Protein AF-A0A1H7MKC4-F1 (afdb_monomer_lite)

Secondary structure (DSSP, 8-state):
--------------------S-SPPPPPPEEEEEEEEEEEEETTEEEEEEEEES-TTS-GGG--S--B---TT----HHHHHHHHHH-SEEEEEEEEEEE--TT-TTSPPEEEEEEEEE-HHHHHH--TT-EEEEEE-SSSBEEEEEEEEEEEEEEEEEE----S-S----SSSEEEEEEEEETTEEEEEEEEE-HHHHHT--TT-EEEEEEEEEE-TTS-EEEEEE---GGG-----

pLDDT: mean 72.98, std 19.22, range [30.62, 94.25]

Sequence (238 aa):
MDRRSIIKTLPVSLILLLSGCSGHPLPPPKGTVIGRTIVAQREDSNVRIFSVNQDESGNPLLKSSEFTAADLGFVLDNSTYGALTEQYDEVTFYVTIRHEGYDGLRKSPAEGEIIHYSTEKVLFNSTQFGDFVIVRTGLSNSIRGFHRIVRSGEVVRKSEQVSDIDDSAVPEFPGYIVLQHEFETVSSRRRYPATQTAYSNVERDQRVVFGIERETTQSGTNYVYLDSVDPSRSWSFF

Organism: Haloferax larsenii (NCBI:txid302484)

Foldseek 3Di:
DDDDDDDDDDDPDDPDDDDDDDDDPDFFFKFFFQKKWKWFADDPAIETAEMDGPDPPDDPNHPHPNYDYDDFLDACDPVNVVVRVVVGVDMWIWTKGQTCADPPDPPHAHHRRIAIAIEDSLQSRLDTGGWIFRFDADPPRHGPDTPWTKDKFAFADWDADPCPDPDPDDPPARTWTWGWDDDPPDIDIDIFGEHPVRRVPDDHRDIDMFIWDWDQPPVRDIGIHTYHPPPVPDPDPD

Radius of gyration: 23.06 Å; chains: 1; bounding box: 47×42×95 Å

Structure (mmCIF, N/CA/C/O backbone):
data_AF-A0A1H7MKC4-F1
#
_entry.id   AF-A0A1H7MKC4-F1
#
loop_
_atom_site.group_PDB
_atom_site.id
_atom_site.type_symbol
_atom_site.label_atom_id
_atom_site.label_alt_id
_atom_site.label_comp_id
_atom_site.label_asym_id
_atom_site.label_entity_id
_atom_site.label_seq_id
_atom_site.pdbx_PDB_ins_code
_atom_site.Cartn_x
_atom_site.Cartn_y
_atom_site.Cartn_z
_atom_site.occupancy
_atom_site.B_iso_or_equiv
_atom_site.auth_seq_id
_atom_site.auth_comp_id
_atom_site.auth_asym_id
_atom_site.auth_atom_id
_atom_site.pdbx_PDB_model_num
ATOM 1 N N . MET A 1 1 ? -1.534 23.562 70.450 1.00 38.31 1 MET A N 1
ATOM 2 C CA . MET A 1 1 ? -0.492 24.528 70.035 1.00 38.31 1 MET A CA 1
ATOM 3 C C . MET A 1 1 ? 0.362 23.836 68.991 1.00 38.31 1 MET A C 1
ATOM 5 O O . MET A 1 1 ? 1.323 23.173 69.351 1.00 38.31 1 MET A O 1
ATOM 9 N N . ASP A 1 2 ? -0.026 23.944 67.722 1.00 39.00 2 ASP A N 1
ATOM 10 C CA . ASP A 1 2 ? 0.724 23.357 66.612 1.00 39.00 2 ASP A CA 1
ATOM 11 C C . ASP A 1 2 ? 1.768 24.338 66.087 1.00 39.00 2 ASP A C 1
ATOM 13 O O . ASP A 1 2 ? 1.479 25.499 65.784 1.00 39.00 2 ASP A O 1
ATOM 17 N N . ARG A 1 3 ? 3.007 23.859 65.976 1.00 38.53 3 ARG A N 1
ATOM 18 C CA . ARG A 1 3 ? 4.105 24.541 65.294 1.00 38.53 3 ARG A CA 1
ATOM 19 C C . ARG A 1 3 ? 4.695 23.596 64.243 1.00 38.53 3 ARG A C 1
ATOM 21 O O . ARG A 1 3 ? 5.286 22.600 64.622 1.00 38.53 3 ARG A O 1
ATOM 28 N N . ARG A 1 4 ? 4.533 24.003 62.969 1.00 41.97 4 ARG A N 1
ATOM 29 C CA . ARG A 1 4 ? 5.530 24.127 61.867 1.00 41.97 4 ARG A CA 1
ATOM 30 C C . ARG A 1 4 ? 6.464 22.923 61.597 1.00 41.97 4 ARG A C 1
ATOM 32 O O . ARG A 1 4 ? 7.059 22.411 62.522 1.00 41.97 4 ARG A O 1
ATOM 39 N N . SER A 1 5 ? 6.859 22.539 60.380 1.00 39.62 5 SER A N 1
ATOM 40 C CA . SER A 1 5 ? 6.576 22.871 58.973 1.00 39.62 5 SER A CA 1
ATOM 41 C C . SER A 1 5 ? 7.570 22.038 58.110 1.00 39.62 5 SER A C 1
ATOM 43 O O . SER A 1 5 ? 8.599 21.623 58.635 1.00 39.62 5 SER A O 1
ATOM 45 N N . ILE A 1 6 ? 7.320 21.941 56.791 1.00 46.19 6 ILE A N 1
ATOM 46 C CA . ILE A 1 6 ? 8.306 21.884 55.675 1.00 46.19 6 ILE A CA 1
ATOM 47 C C . ILE A 1 6 ? 8.871 20.525 55.156 1.00 46.19 6 ILE A C 1
ATOM 49 O O . ILE A 1 6 ? 9.746 19.903 55.744 1.00 46.19 6 ILE A O 1
ATOM 53 N N . ILE A 1 7 ? 8.408 20.218 53.925 1.00 44.91 7 ILE A N 1
ATOM 54 C CA . ILE A 1 7 ? 9.094 19.749 52.689 1.00 44.91 7 ILE A CA 1
ATOM 55 C C . ILE A 1 7 ? 9.709 18.331 52.655 1.00 44.91 7 ILE A C 1
ATOM 57 O O . ILE A 1 7 ? 10.694 18.060 53.330 1.00 44.91 7 ILE A O 1
ATOM 61 N N . LYS A 1 8 ? 9.243 17.492 51.706 1.00 34.03 8 LYS A N 1
ATOM 62 C CA . LYS A 1 8 ? 10.035 17.011 50.543 1.00 34.03 8 LYS A CA 1
ATOM 63 C C . LYS A 1 8 ? 9.210 16.159 49.565 1.00 34.03 8 LYS A C 1
ATOM 65 O O . LYS A 1 8 ? 8.573 15.179 49.926 1.00 34.03 8 LYS A O 1
ATOM 70 N N . THR A 1 9 ? 9.272 16.589 48.311 1.00 45.62 9 THR A N 1
ATOM 71 C CA . THR A 1 9 ? 8.981 15.884 47.062 1.00 45.62 9 THR A CA 1
ATOM 72 C C . THR A 1 9 ? 9.675 14.522 46.982 1.00 45.62 9 THR A C 1
ATOM 74 O O . THR A 1 9 ? 10.838 14.398 47.359 1.00 45.62 9 THR A O 1
ATOM 77 N N . LEU A 1 10 ? 9.002 13.529 46.393 1.00 35.91 10 LEU A N 1
ATOM 78 C CA . LEU A 1 10 ? 9.646 12.339 45.836 1.00 35.91 10 LEU A CA 1
ATOM 79 C C . LEU A 1 10 ? 9.171 12.136 44.387 1.00 35.91 10 LEU A C 1
ATOM 81 O O . LEU A 1 10 ? 7.963 12.070 44.155 1.00 35.91 10 LEU A O 1
ATOM 85 N N . PRO A 1 11 ? 10.093 12.063 43.411 1.00 42.34 11 PRO A N 1
ATOM 86 C CA . PRO A 1 11 ? 9.785 11.717 42.033 1.00 42.34 11 PRO A CA 1
ATOM 87 C C . PRO A 1 11 ? 9.642 10.196 41.905 1.00 42.34 11 PRO A C 1
ATOM 89 O O . PRO A 1 11 ? 10.516 9.442 42.332 1.00 42.34 11 PRO A O 1
ATOM 92 N N . VAL A 1 12 ? 8.559 9.735 41.283 1.00 40.28 12 VAL A N 1
ATOM 93 C CA . VAL A 1 12 ? 8.418 8.335 40.867 1.00 40.28 12 VAL A CA 1
ATOM 94 C C . VAL A 1 12 ? 9.109 8.181 39.512 1.00 40.28 12 VAL A C 1
ATOM 96 O O . VAL A 1 12 ? 8.482 8.273 38.464 1.00 40.28 12 VAL A O 1
ATOM 99 N N . SER A 1 13 ? 10.423 7.973 39.550 1.00 37.50 13 SER A N 1
ATOM 100 C CA . SER A 1 13 ? 11.209 7.479 38.417 1.00 37.50 13 SER A CA 1
ATOM 101 C C . SER A 1 13 ? 11.944 6.223 38.854 1.00 37.50 13 SER A C 1
ATOM 103 O O . SER A 1 13 ? 12.983 6.313 39.503 1.00 37.50 13 SER A O 1
ATOM 105 N N . LEU A 1 14 ? 11.416 5.053 38.489 1.00 35.31 14 LEU A N 1
ATOM 106 C CA . LEU A 1 14 ? 12.198 3.819 38.435 1.00 35.31 14 LEU A CA 1
ATOM 107 C C . LEU A 1 14 ? 11.516 2.795 37.509 1.00 35.31 14 LEU A C 1
ATOM 109 O O . LEU A 1 14 ? 10.826 1.890 37.966 1.00 35.31 14 LEU A O 1
ATOM 113 N N . ILE A 1 15 ? 11.709 2.927 36.193 1.00 45.59 15 ILE A N 1
ATOM 114 C CA . ILE A 1 15 ? 11.592 1.770 35.293 1.00 45.59 15 ILE A CA 1
ATOM 115 C C . ILE A 1 15 ? 13.010 1.247 35.092 1.00 45.59 15 ILE A C 1
ATOM 117 O O . ILE A 1 15 ? 13.824 1.841 34.387 1.00 45.59 15 ILE A O 1
ATOM 121 N N . LEU A 1 16 ? 13.303 0.158 35.802 1.00 37.12 16 LEU A N 1
ATOM 122 C CA . LEU A 1 16 ? 14.533 -0.612 35.698 1.00 37.12 16 LEU A CA 1
ATOM 123 C C . LEU A 1 16 ? 14.598 -1.321 34.341 1.00 37.12 16 LEU A C 1
ATOM 125 O O . LEU A 1 16 ? 13.730 -2.114 33.979 1.00 37.12 16 LEU A O 1
ATOM 129 N N . LEU A 1 17 ? 15.683 -1.030 33.629 1.00 40.84 17 LEU A N 1
ATOM 130 C CA . LEU A 1 17 ? 16.242 -1.812 32.536 1.00 40.84 17 LEU A CA 1
ATOM 131 C C . LEU A 1 17 ? 16.609 -3.219 33.034 1.00 40.84 17 LEU A C 1
ATOM 133 O O . LEU A 1 17 ? 17.392 -3.348 33.972 1.00 40.84 17 LEU A O 1
ATOM 137 N N . LEU A 1 18 ? 16.125 -4.261 32.356 1.00 40.47 18 LEU A N 1
ATOM 138 C CA . LEU A 1 18 ? 16.714 -5.602 32.413 1.00 40.47 18 LEU A CA 1
ATOM 139 C C . LEU A 1 18 ? 16.963 -6.123 30.990 1.00 40.47 18 LEU A C 1
ATOM 141 O O . LEU A 1 18 ? 16.096 -6.691 30.335 1.00 40.47 18 LEU A O 1
ATOM 145 N N . SER A 1 19 ? 18.173 -5.811 30.523 1.00 39.38 19 SER A N 1
ATOM 146 C CA . SER A 1 19 ? 19.184 -6.737 29.986 1.00 39.38 19 SER A CA 1
ATOM 147 C C . SER A 1 19 ? 18.730 -7.963 29.174 1.00 39.38 19 SER A C 1
ATOM 149 O O . SER A 1 19 ? 18.308 -8.974 29.734 1.00 39.38 19 SER A O 1
ATOM 151 N N . GLY A 1 20 ? 19.007 -7.905 27.866 1.00 31.38 20 GLY A N 1
ATOM 152 C CA . GLY A 1 20 ? 19.110 -9.047 26.952 1.00 31.38 20 GLY A CA 1
ATOM 153 C C . GLY A 1 20 ? 19.304 -8.592 25.500 1.00 31.38 20 GLY A C 1
ATOM 154 O O . GLY A 1 20 ? 18.318 -8.344 24.822 1.00 31.38 20 GLY A O 1
ATOM 155 N N . CYS A 1 21 ? 20.569 -8.497 25.065 1.00 47.16 21 CYS A N 1
ATOM 156 C CA . CYS A 1 21 ? 21.085 -8.144 23.725 1.00 47.16 21 CYS A CA 1
ATOM 157 C C . CYS A 1 21 ? 21.143 -6.641 23.356 1.00 47.16 21 CYS A C 1
ATOM 159 O O . CYS A 1 21 ? 20.237 -6.062 22.771 1.00 47.16 21 CYS A O 1
ATOM 161 N N . SER A 1 22 ? 22.281 -6.033 23.716 1.00 42.53 22 SER A N 1
ATOM 162 C CA . SER A 1 22 ? 23.045 -5.027 22.953 1.00 42.53 22 SER A CA 1
ATOM 163 C C . SER A 1 22 ? 22.296 -4.192 21.907 1.00 42.53 22 SER A C 1
ATOM 165 O O . SER A 1 22 ? 22.262 -4.572 20.744 1.00 42.53 22 SER A O 1
ATOM 167 N N . GLY A 1 23 ? 21.821 -3.010 22.319 1.00 43.12 23 GLY A N 1
ATOM 168 C CA . GLY A 1 23 ? 21.988 -1.717 21.623 1.00 43.12 23 GLY A CA 1
ATOM 169 C C . GLY A 1 23 ? 21.502 -1.535 20.179 1.00 43.12 23 GLY A C 1
ATOM 170 O O . GLY A 1 23 ? 21.571 -0.416 19.678 1.00 43.12 23 GLY A O 1
ATOM 171 N N . HIS A 1 24 ? 21.003 -2.570 19.514 1.00 46.06 24 HIS A N 1
ATOM 172 C CA . HIS A 1 24 ? 20.476 -2.504 18.164 1.00 46.06 24 HIS A CA 1
ATOM 173 C C . HIS A 1 24 ? 18.948 -2.509 18.226 1.00 46.06 24 HIS A C 1
ATOM 175 O O . HIS A 1 24 ? 18.367 -3.357 18.910 1.00 46.06 24 HIS A O 1
ATOM 181 N N . PRO A 1 25 ? 18.276 -1.558 17.554 1.00 58.88 25 PRO A N 1
ATOM 182 C CA . PRO A 1 25 ? 16.828 -1.596 17.440 1.00 58.88 25 PRO A CA 1
ATOM 183 C C . PRO A 1 25 ? 16.419 -2.927 16.804 1.00 58.88 25 PRO A C 1
ATOM 185 O O . PRO A 1 25 ? 17.063 -3.385 15.858 1.00 58.88 25 PRO A O 1
ATOM 188 N N . LEU A 1 26 ? 15.363 -3.546 17.339 1.00 61.88 26 LEU A N 1
ATOM 189 C CA . LEU A 1 26 ? 14.780 -4.737 16.727 1.00 61.88 26 LEU A CA 1
ATOM 190 C C . LEU A 1 26 ? 14.466 -4.431 15.257 1.00 61.88 26 LEU A C 1
ATOM 192 O O . LEU A 1 26 ? 13.987 -3.326 14.965 1.00 61.88 26 LEU A O 1
ATOM 196 N N . PRO A 1 27 ? 14.735 -5.370 14.338 1.00 66.38 27 PRO A N 1
ATOM 197 C CA . PRO A 1 27 ? 14.396 -5.170 12.946 1.00 66.38 27 PRO A CA 1
ATOM 198 C C . PRO A 1 27 ? 12.884 -4.900 12.827 1.00 66.38 27 PRO A C 1
ATOM 200 O O . PRO A 1 27 ? 12.079 -5.540 13.512 1.00 66.38 27 PRO A O 1
ATOM 203 N N . PRO A 1 28 ? 12.484 -3.908 12.017 1.00 76.38 28 PRO A N 1
ATOM 204 C CA . PRO A 1 28 ? 11.088 -3.499 11.894 1.00 76.38 28 PRO A CA 1
ATOM 205 C C . PRO A 1 28 ? 10.214 -4.652 11.381 1.00 76.38 28 PRO A C 1
ATOM 207 O O . PRO A 1 28 ? 10.658 -5.367 10.485 1.00 76.38 28 PRO A O 1
ATOM 210 N N . PRO A 1 29 ? 8.973 -4.847 11.869 1.00 84.38 29 PRO A N 1
ATOM 211 C CA . PRO A 1 29 ? 8.111 -5.924 11.389 1.00 84.38 29 PRO A CA 1
ATOM 212 C C . PRO A 1 29 ? 7.989 -5.919 9.858 1.00 84.38 29 PRO A C 1
ATOM 214 O O . PRO A 1 29 ? 7.829 -4.861 9.248 1.00 84.38 29 PRO A O 1
ATOM 217 N N . LYS A 1 30 ? 8.086 -7.096 9.235 1.00 88.81 30 LYS A N 1
ATOM 218 C CA . LYS A 1 30 ? 8.000 -7.258 7.779 1.00 88.81 30 LYS A CA 1
ATOM 219 C C . LYS A 1 30 ? 7.019 -8.357 7.403 1.00 88.81 30 LYS A C 1
ATOM 221 O O . LYS A 1 30 ? 6.762 -9.251 8.214 1.00 88.81 30 LY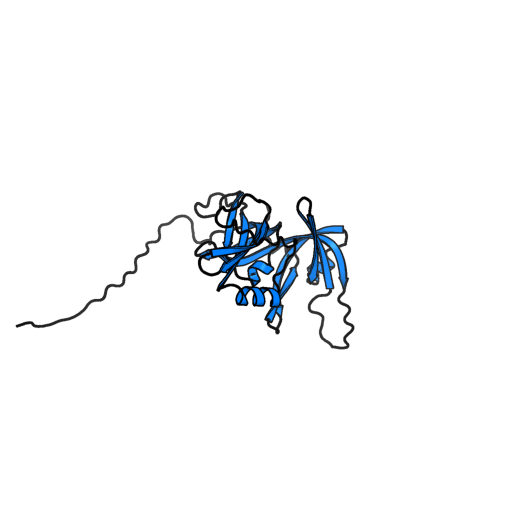S A O 1
ATOM 226 N N . GLY A 1 31 ? 6.444 -8.270 6.214 1.00 91.19 31 GLY A N 1
ATOM 227 C CA . GLY A 1 31 ? 5.477 -9.251 5.744 1.00 91.19 31 GLY A CA 1
ATOM 228 C C . GLY A 1 31 ? 4.769 -8.830 4.468 1.00 91.19 31 GLY A C 1
ATOM 229 O O . GLY A 1 31 ? 5.071 -7.792 3.883 1.00 91.19 31 GLY A O 1
ATOM 230 N N . THR A 1 32 ? 3.796 -9.636 4.064 1.00 91.88 32 THR A N 1
ATOM 231 C CA . THR A 1 32 ? 2.980 -9.388 2.872 1.00 91.88 32 THR A CA 1
ATOM 232 C C . THR A 1 32 ? 1.626 -8.823 3.272 1.00 91.88 32 THR A C 1
ATOM 234 O O . THR A 1 32 ? 0.970 -9.342 4.178 1.00 91.88 32 THR A O 1
ATOM 237 N N . VAL A 1 33 ? 1.183 -7.770 2.590 1.00 91.44 33 VAL A N 1
ATOM 238 C CA . VAL A 1 33 ? -0.169 -7.231 2.740 1.00 91.44 33 VAL A CA 1
ATOM 239 C C . VAL A 1 33 ? -1.160 -8.228 2.148 1.00 91.44 33 VAL A C 1
ATOM 241 O O . VAL A 1 33 ? -1.232 -8.406 0.937 1.00 91.44 33 VAL A O 1
ATOM 244 N N . ILE A 1 34 ? -1.950 -8.858 3.010 1.00 89.44 34 ILE A N 1
ATOM 245 C CA . ILE A 1 34 ? -2.994 -9.823 2.631 1.00 89.44 34 ILE A CA 1
ATOM 246 C C . ILE A 1 34 ? -4.401 -9.254 2.815 1.00 89.44 34 ILE A C 1
ATOM 248 O O . ILE A 1 34 ? -5.395 -9.966 2.667 1.00 89.44 34 ILE A O 1
ATOM 252 N N . GLY A 1 35 ? -4.503 -7.974 3.176 1.00 88.56 35 GLY A N 1
ATOM 253 C CA . GLY A 1 35 ? -5.787 -7.313 3.171 1.00 88.56 35 GLY A CA 1
ATOM 254 C C . GLY A 1 35 ? -5.788 -5.842 3.547 1.00 88.56 35 GLY A C 1
ATOM 255 O O . GLY A 1 35 ? -4.840 -5.317 4.128 1.00 88.56 35 GLY A O 1
ATOM 256 N N . ARG A 1 36 ? -6.874 -5.164 3.187 1.00 90.31 36 ARG A N 1
ATOM 257 C CA . ARG A 1 36 ? -7.126 -3.740 3.425 1.00 90.31 36 ARG A CA 1
ATOM 258 C C . ARG A 1 36 ? -8.601 -3.574 3.757 1.00 90.31 36 ARG A C 1
ATOM 260 O O . ARG A 1 36 ? -9.441 -4.065 3.016 1.00 90.31 36 ARG A O 1
ATOM 267 N N . THR A 1 37 ? -8.923 -2.913 4.863 1.00 88.94 37 THR A N 1
ATOM 268 C CA . THR A 1 37 ? -10.307 -2.761 5.343 1.00 88.94 37 THR A CA 1
ATOM 269 C C . THR A 1 37 ? -10.568 -1.328 5.797 1.00 88.94 37 THR A C 1
ATOM 271 O O . THR A 1 37 ? -9.696 -0.710 6.403 1.00 88.94 37 THR A O 1
ATOM 274 N N . ILE A 1 38 ? -11.764 -0.808 5.521 1.00 89.50 38 ILE A N 1
ATOM 275 C CA . ILE A 1 38 ? -12.289 0.421 6.126 1.00 89.50 38 ILE A CA 1
ATOM 276 C C . ILE A 1 38 ? -13.444 0.009 7.029 1.00 89.50 38 ILE A C 1
ATOM 278 O O . ILE A 1 38 ? -14.385 -0.654 6.584 1.00 89.50 38 ILE A O 1
ATOM 282 N N . VAL A 1 39 ? -13.353 0.393 8.293 1.00 88.88 39 VAL A N 1
ATOM 283 C CA . VAL A 1 39 ? -14.426 0.252 9.274 1.00 88.88 39 VAL A CA 1
ATOM 284 C C . VAL A 1 39 ? -14.891 1.653 9.619 1.00 88.88 39 VAL A C 1
ATOM 286 O O . VAL A 1 39 ? -14.067 2.550 9.760 1.00 88.88 39 VAL A O 1
ATOM 289 N N . ALA A 1 40 ? -16.193 1.843 9.728 1.00 87.25 40 ALA A N 1
ATOM 290 C CA . ALA A 1 40 ? -16.769 3.084 10.194 1.00 87.25 40 ALA A CA 1
ATOM 291 C C . ALA A 1 40 ? -17.690 2.818 11.380 1.00 87.25 40 ALA A C 1
ATOM 293 O O . ALA A 1 40 ? -18.289 1.748 11.478 1.00 87.25 40 ALA A O 1
ATOM 294 N N . GLN A 1 41 ? -17.794 3.784 12.279 1.00 86.38 41 GLN A N 1
ATOM 295 C CA . GLN A 1 41 ? -18.696 3.733 13.415 1.00 86.38 41 GLN A CA 1
ATOM 296 C C . GLN A 1 41 ? -19.954 4.545 13.108 1.00 86.38 41 GLN A C 1
ATOM 298 O O . GLN A 1 41 ? -19.875 5.670 12.614 1.00 86.38 41 GLN A O 1
ATOM 303 N N . ARG A 1 42 ? -21.119 3.964 13.398 1.00 82.31 42 ARG A N 1
ATOM 304 C CA . ARG A 1 42 ? -22.398 4.674 13.450 1.00 82.31 42 ARG A CA 1
ATOM 305 C C . ARG A 1 42 ? -23.029 4.376 14.798 1.00 82.31 42 ARG A C 1
ATOM 307 O O . ARG A 1 42 ? -23.355 3.213 15.063 1.00 82.31 42 ARG A O 1
ATOM 314 N N . GLU A 1 43 ? -23.196 5.411 15.616 1.00 82.06 43 GLU A N 1
ATOM 315 C CA . GLU A 1 43 ? -23.710 5.283 16.982 1.00 82.06 43 GLU A CA 1
ATOM 316 C C . GLU A 1 43 ? -22.841 4.289 17.788 1.00 82.06 43 GLU A C 1
ATOM 318 O O . GLU A 1 43 ? -21.626 4.461 17.898 1.00 82.06 43 GLU A O 1
ATOM 323 N N . ASP A 1 44 ? -23.429 3.200 18.290 1.00 77.81 44 ASP A N 1
ATOM 324 C CA . ASP A 1 44 ? -22.737 2.162 19.066 1.00 77.81 44 ASP A CA 1
ATOM 325 C C . ASP A 1 44 ? -22.318 0.941 18.220 1.00 77.81 44 ASP A C 1
ATOM 327 O O . ASP A 1 44 ? -21.941 -0.105 18.757 1.00 77.81 44 ASP A O 1
ATOM 331 N N . SER A 1 45 ? -22.400 1.035 16.887 1.00 76.62 45 SER A N 1
ATOM 332 C CA . SER A 1 45 ? -22.137 -0.087 15.980 1.00 76.62 45 SER A CA 1
ATOM 333 C C . SER A 1 45 ? -20.960 0.165 15.036 1.00 76.62 45 SER A C 1
ATOM 335 O O . SER A 1 45 ? -20.822 1.235 14.443 1.00 76.62 45 SER A O 1
ATOM 337 N N . ASN A 1 46 ? -20.121 -0.861 14.863 1.00 78.31 46 ASN A N 1
ATOM 338 C CA . ASN A 1 46 ? -19.057 -0.873 13.861 1.00 78.31 46 ASN A CA 1
ATOM 339 C C . ASN A 1 46 ? -19.571 -1.495 12.560 1.00 78.31 46 ASN A C 1
ATOM 341 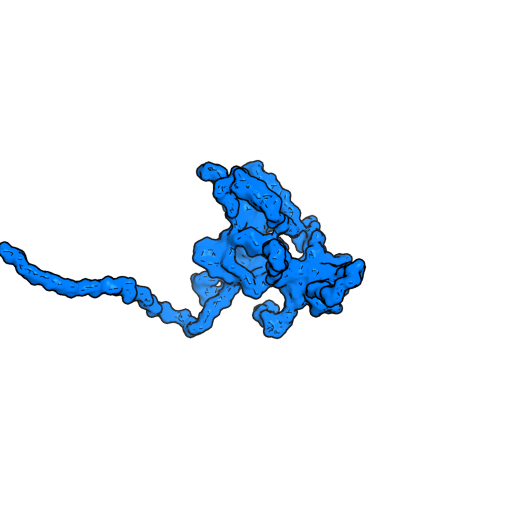O O . ASN A 1 46 ? -20.012 -2.646 12.526 1.00 78.31 46 ASN A O 1
ATOM 345 N N . VAL A 1 47 ? -19.459 -0.744 11.472 1.00 78.50 47 VAL A N 1
ATOM 346 C CA . VAL A 1 47 ? -19.864 -1.125 10.121 1.00 78.50 47 VAL A CA 1
ATOM 347 C C . VAL A 1 47 ? -18.612 -1.291 9.267 1.00 78.50 47 VAL A C 1
ATOM 349 O O . VAL A 1 47 ? -17.777 -0.397 9.158 1.00 78.50 47 VAL A O 1
ATOM 352 N N . ARG A 1 48 ? -18.454 -2.456 8.637 1.00 76.38 48 ARG A N 1
ATOM 353 C CA . ARG A 1 48 ? -17.383 -2.679 7.663 1.00 76.38 48 ARG A CA 1
ATOM 354 C C . ARG A 1 48 ? -17.830 -2.096 6.324 1.00 76.38 48 ARG A C 1
ATOM 356 O O . ARG A 1 48 ? -18.699 -2.663 5.678 1.00 76.38 48 ARG A O 1
ATOM 363 N N . ILE A 1 49 ? -17.206 -0.997 5.919 1.00 75.00 49 ILE A N 1
ATOM 364 C CA . ILE A 1 49 ? -17.541 -0.269 4.688 1.00 75.00 49 ILE A CA 1
ATOM 365 C C . ILE A 1 49 ? -16.860 -0.901 3.475 1.00 75.00 49 ILE A C 1
ATOM 367 O O . ILE A 1 49 ? -17.455 -1.057 2.413 1.00 75.00 49 ILE A O 1
ATOM 371 N N . PHE A 1 50 ? -15.594 -1.283 3.644 1.00 74.75 50 PHE A N 1
ATOM 372 C CA . PHE A 1 50 ? -14.758 -1.809 2.570 1.00 74.75 50 PHE A CA 1
ATOM 373 C C . PHE A 1 50 ? -13.870 -2.924 3.095 1.00 74.75 50 PHE A C 1
ATOM 375 O O . PHE A 1 50 ? -13.317 -2.809 4.190 1.00 74.75 50 PHE A O 1
ATOM 382 N N . SER A 1 51 ? -13.666 -3.970 2.298 1.00 71.12 51 SER A N 1
ATOM 383 C CA . SER A 1 51 ? -12.599 -4.929 2.555 1.00 71.12 51 SER A CA 1
ATOM 384 C C . SER A 1 51 ? -12.125 -5.611 1.278 1.00 71.12 51 SER A C 1
ATOM 386 O O . SER A 1 51 ? -12.930 -6.018 0.446 1.00 71.12 51 SER A O 1
ATOM 388 N N . VAL A 1 52 ? -10.811 -5.764 1.164 1.00 70.50 52 VAL A N 1
ATOM 389 C CA . VAL A 1 52 ? -10.126 -6.649 0.218 1.00 70.50 52 VAL A CA 1
ATOM 390 C C . VAL A 1 52 ? -9.262 -7.554 1.080 1.00 70.50 52 VAL A C 1
ATOM 392 O O . VAL A 1 52 ? -8.311 -7.047 1.661 1.00 70.50 52 VAL A O 1
ATOM 395 N N . ASN A 1 53 ? -9.586 -8.842 1.216 1.00 64.69 53 ASN A N 1
ATOM 396 C CA . ASN A 1 53 ? -8.814 -9.815 2.005 1.00 64.69 53 ASN A CA 1
ATOM 397 C C . ASN A 1 53 ? -8.666 -11.136 1.232 1.00 64.69 53 ASN A C 1
ATOM 399 O O . ASN A 1 53 ? -9.552 -11.486 0.460 1.00 64.69 53 ASN A O 1
ATOM 403 N N . GLN A 1 54 ? -7.587 -11.883 1.500 1.00 54.25 54 GLN A N 1
ATOM 404 C CA . GLN A 1 54 ? -7.384 -13.251 0.983 1.00 54.25 54 GLN A CA 1
ATOM 405 C C . GLN A 1 54 ? -8.241 -14.301 1.714 1.00 54.25 54 GLN A C 1
ATOM 407 O O . GLN A 1 54 ? -8.398 -15.417 1.238 1.00 54.25 54 GLN A O 1
ATOM 412 N N . ASP A 1 55 ? -8.761 -13.967 2.895 1.00 45.91 55 ASP A N 1
ATOM 413 C CA . ASP A 1 55 ? -9.405 -14.926 3.784 1.00 45.91 55 ASP A CA 1
ATOM 414 C C . ASP A 1 55 ? -10.758 -14.371 4.246 1.00 45.91 55 ASP A C 1
ATOM 416 O O . ASP A 1 55 ? -10.827 -13.373 4.973 1.00 45.91 55 ASP A O 1
ATOM 420 N N . GLU A 1 56 ? -11.852 -15.004 3.815 1.00 45.31 56 GLU A N 1
ATOM 421 C CA . GLU A 1 56 ? -13.200 -14.714 4.326 1.00 45.31 56 GLU A CA 1
ATOM 422 C C . GLU A 1 56 ? -13.337 -15.082 5.819 1.00 45.31 56 GLU A C 1
ATOM 424 O O . GLU A 1 56 ? -14.308 -14.688 6.468 1.00 45.31 56 GLU A O 1
ATOM 429 N N . SER A 1 57 ? -12.358 -15.787 6.405 1.00 41.91 57 SER A N 1
ATOM 430 C CA . SER A 1 57 ? -12.427 -16.293 7.781 1.00 41.91 57 SER A CA 1
ATOM 431 C C . SER A 1 57 ? -12.026 -15.298 8.896 1.00 41.91 57 SER A C 1
ATOM 433 O O . SER A 1 57 ? -12.043 -15.651 10.077 1.00 41.91 57 SER A O 1
ATOM 435 N N . GLY A 1 58 ? -11.727 -14.028 8.591 1.00 40.44 58 GLY A N 1
ATOM 436 C CA . GLY A 1 58 ? -11.128 -13.083 9.553 1.00 40.44 58 GLY A CA 1
ATOM 437 C C . GLY A 1 58 ? -12.068 -12.122 10.312 1.00 40.44 58 GLY A C 1
ATOM 438 O O . GLY A 1 58 ? -12.448 -11.070 9.788 1.00 40.44 58 GLY A O 1
ATOM 439 N N . ASN A 1 59 ? -12.279 -12.429 11.603 1.00 45.69 59 ASN A N 1
ATOM 440 C CA . ASN A 1 59 ? -12.871 -11.662 12.725 1.00 45.69 59 ASN A CA 1
ATOM 441 C C . ASN A 1 59 ? -14.426 -11.599 12.839 1.00 45.69 59 ASN A C 1
ATOM 443 O O . ASN A 1 59 ? -15.072 -10.827 12.125 1.00 45.69 59 ASN A O 1
ATOM 447 N N . PRO A 1 60 ? -15.050 -12.318 13.807 1.00 44.47 60 PRO A N 1
ATOM 448 C CA . PRO A 1 60 ? -16.501 -12.295 14.038 1.00 44.47 60 PRO A CA 1
ATOM 449 C C . PRO A 1 60 ? -17.053 -10.942 14.522 1.00 44.47 60 PRO A C 1
ATOM 451 O O . PRO A 1 60 ? -18.266 -10.752 14.473 1.00 44.47 60 PRO A O 1
ATOM 454 N N . LEU A 1 61 ? -16.198 -9.996 14.934 1.00 42.97 61 LEU A N 1
ATOM 455 C CA . LEU A 1 61 ? -16.603 -8.632 15.306 1.00 42.97 61 LEU A CA 1
ATOM 456 C C . LEU A 1 61 ? -16.966 -7.740 14.102 1.00 42.97 61 LEU A C 1
ATOM 458 O O . LEU A 1 61 ? -17.415 -6.618 14.300 1.00 42.97 61 LEU A O 1
ATOM 462 N N . LEU A 1 62 ? -16.765 -8.203 12.860 1.00 46.09 62 LEU A N 1
ATOM 463 C CA . LEU A 1 62 ? -16.892 -7.387 11.642 1.00 46.09 62 LEU A CA 1
ATOM 464 C C . LEU A 1 62 ? -17.951 -7.913 10.647 1.00 46.09 62 LEU A C 1
ATOM 466 O O . LEU A 1 62 ? -17.860 -7.657 9.447 1.00 46.09 62 LEU A O 1
ATOM 470 N N . LYS A 1 63 ? -18.965 -8.645 11.135 1.00 42.53 63 LYS A N 1
ATOM 471 C CA . LYS A 1 63 ? -20.073 -9.232 10.345 1.00 42.53 63 LYS A CA 1
ATOM 472 C C . LYS A 1 63 ? -21.199 -8.235 10.003 1.00 42.53 63 LYS A C 1
ATOM 474 O O . LYS A 1 63 ? -22.374 -8.550 10.174 1.00 42.53 63 LYS A O 1
ATOM 479 N N . SER A 1 64 ? -20.871 -7.029 9.547 1.00 41.50 64 SER A N 1
ATOM 480 C CA . SER A 1 64 ? -21.894 -6.073 9.093 1.00 41.50 64 SER A CA 1
ATOM 481 C C . SER A 1 64 ? -22.242 -6.280 7.610 1.00 41.50 64 SER A C 1
ATOM 483 O O . SER A 1 64 ? -21.361 -6.550 6.795 1.00 41.50 64 SER A O 1
ATOM 485 N N . SER A 1 65 ? -23.537 -6.187 7.284 1.00 42.91 65 SER A N 1
ATOM 486 C CA . SER A 1 65 ? -24.166 -6.544 6.002 1.00 42.91 65 SER A CA 1
ATOM 487 C C . SER A 1 65 ? -24.141 -5.448 4.925 1.00 42.91 65 SER A C 1
ATOM 489 O O . SER A 1 65 ? -24.766 -5.621 3.884 1.00 42.91 65 SER A O 1
ATOM 491 N N . GLU A 1 66 ? -23.442 -4.331 5.144 1.00 46.78 66 GLU A N 1
ATOM 492 C CA . GLU A 1 66 ? -23.310 -3.219 4.178 1.00 46.78 66 GLU A CA 1
ATOM 493 C C . GLU A 1 66 ? -21.990 -3.302 3.383 1.00 46.78 66 GLU A C 1
ATOM 495 O O . GLU A 1 66 ? -21.302 -2.312 3.146 1.00 46.78 66 GLU A O 1
ATOM 500 N N . PHE A 1 67 ? -21.595 -4.517 3.002 1.00 52.06 67 PHE A N 1
ATOM 501 C CA . PHE A 1 67 ? -20.326 -4.770 2.331 1.00 52.06 67 PHE A CA 1
ATOM 502 C C . PHE A 1 67 ? -20.358 -4.326 0.864 1.00 52.06 67 PHE A C 1
ATOM 504 O O . PHE A 1 67 ? -21.142 -4.847 0.071 1.00 52.06 67 PHE A O 1
ATOM 511 N N . THR A 1 68 ? -19.435 -3.441 0.480 1.00 56.00 68 THR A N 1
ATOM 512 C CA . THR A 1 68 ? -19.050 -3.265 -0.926 1.00 56.00 68 THR A CA 1
ATOM 513 C C . THR A 1 68 ? -17.634 -3.808 -1.108 1.00 56.00 68 THR A C 1
ATOM 515 O O . THR A 1 68 ? -16.671 -3.249 -0.572 1.00 56.00 68 THR A O 1
ATOM 518 N N . ALA A 1 69 ? -17.488 -4.913 -1.846 1.00 57.56 69 ALA A N 1
ATOM 519 C CA . ALA A 1 69 ? -16.179 -5.321 -2.352 1.00 57.56 69 ALA A CA 1
ATOM 520 C C . ALA A 1 69 ? -15.655 -4.197 -3.251 1.00 57.56 69 ALA A C 1
ATOM 522 O O . ALA A 1 69 ? -16.391 -3.749 -4.130 1.00 57.56 69 ALA A O 1
ATOM 523 N N . ALA A 1 70 ? -14.417 -3.740 -3.056 1.00 60.78 70 ALA A N 1
ATOM 524 C CA . ALA A 1 70 ? -13.778 -2.893 -4.063 1.00 60.78 70 ALA A CA 1
ATOM 525 C C . ALA A 1 70 ? -12.626 -3.621 -4.735 1.00 60.78 70 ALA A C 1
ATOM 527 O O . ALA A 1 70 ? -12.063 -4.579 -4.204 1.00 60.78 70 ALA A O 1
ATOM 528 N N . ASP A 1 71 ? -12.302 -3.139 -5.926 1.00 65.06 71 ASP A N 1
ATOM 529 C CA . ASP A 1 71 ? -11.328 -3.775 -6.788 1.00 65.06 71 ASP A CA 1
ATOM 530 C C . ASP A 1 71 ? -9.928 -3.775 -6.167 1.00 65.06 71 ASP A C 1
ATOM 532 O O . ASP A 1 71 ? -9.511 -2.867 -5.431 1.00 65.06 71 ASP A O 1
ATOM 536 N N . LEU A 1 72 ? -9.146 -4.787 -6.537 1.00 67.50 72 LEU A N 1
ATOM 537 C CA . LEU A 1 72 ? -7.700 -4.762 -6.358 1.00 67.50 72 LEU A CA 1
ATOM 538 C C . LEU A 1 72 ? -7.152 -3.471 -6.973 1.00 67.50 72 LEU A C 1
ATOM 540 O O . LEU A 1 72 ? -7.459 -3.138 -8.117 1.00 67.50 72 LEU A O 1
ATOM 544 N N . GLY A 1 73 ? -6.332 -2.728 -6.233 1.00 67.50 73 GLY A N 1
ATOM 545 C CA . GLY A 1 73 ? -5.867 -1.421 -6.692 1.00 67.50 73 GLY A CA 1
ATOM 546 C C . GLY A 1 73 ? -6.656 -0.235 -6.137 1.00 67.50 73 GLY A C 1
ATOM 547 O O . GLY A 1 73 ? -6.233 0.890 -6.404 1.00 67.50 73 GLY A O 1
ATOM 548 N N . PHE A 1 74 ? -7.732 -0.441 -5.363 1.00 78.56 74 PHE A N 1
ATOM 549 C CA . PHE A 1 74 ? -8.554 0.644 -4.815 1.00 78.56 74 PHE A CA 1
ATOM 550 C C . PHE A 1 74 ? -7.730 1.700 -4.059 1.00 78.56 74 PHE A C 1
ATOM 552 O O . PHE A 1 74 ? -6.863 1.389 -3.226 1.00 78.56 74 PHE A O 1
ATOM 559 N N . VAL A 1 75 ? -8.039 2.966 -4.331 1.00 82.31 75 VAL A N 1
ATOM 560 C CA . VAL A 1 75 ? -7.503 4.143 -3.645 1.00 82.31 75 VAL A CA 1
ATOM 561 C C . VAL A 1 75 ? -8.683 4.940 -3.131 1.00 82.31 75 VAL A C 1
ATOM 563 O O . VAL A 1 75 ? -9.549 5.324 -3.909 1.00 82.31 75 VAL A O 1
ATOM 566 N N . LEU A 1 76 ? -8.691 5.224 -1.832 1.00 85.12 76 LEU A N 1
ATOM 567 C CA . LEU A 1 76 ? -9.712 6.072 -1.246 1.00 85.12 76 LEU A CA 1
ATOM 568 C C . LEU A 1 76 ? -9.408 7.533 -1.586 1.00 85.12 76 LEU A C 1
ATOM 570 O O . LEU A 1 76 ? -8.513 8.136 -0.986 1.00 85.12 76 LEU A O 1
ATOM 574 N N . ASP A 1 77 ? -10.127 8.101 -2.548 1.00 82.94 77 ASP A N 1
ATOM 575 C CA . ASP A 1 77 ? -10.005 9.513 -2.911 1.00 82.94 77 ASP A CA 1
ATOM 576 C C . ASP A 1 77 ? -10.559 10.450 -1.810 1.00 82.94 77 ASP A C 1
ATOM 578 O O . ASP A 1 77 ? -11.048 10.017 -0.760 1.00 82.94 77 ASP A O 1
ATOM 582 N N . ASN A 1 78 ? -10.387 11.765 -1.972 1.00 83.06 78 ASN A N 1
ATOM 583 C CA . ASN A 1 78 ? -10.826 12.752 -0.977 1.00 83.06 78 ASN A CA 1
ATOM 584 C C . ASN A 1 78 ? -12.341 12.966 -0.953 1.00 83.06 78 ASN A C 1
ATOM 586 O O . ASN A 1 78 ? -12.869 13.174 0.133 1.00 83.06 78 ASN A O 1
ATOM 590 N N . SER A 1 79 ? -13.028 12.865 -2.090 1.00 79.12 79 SER A N 1
ATOM 591 C CA . SER A 1 79 ? -14.491 12.969 -2.153 1.00 79.12 79 SER A CA 1
ATOM 592 C C . SER A 1 79 ? -15.172 11.815 -1.422 1.00 79.12 79 SER A C 1
ATOM 594 O O . SER A 1 79 ? -15.992 12.050 -0.541 1.00 79.12 79 SER A O 1
ATOM 596 N N . THR A 1 80 ? -14.773 10.578 -1.717 1.00 84.75 80 THR A N 1
ATOM 597 C CA . THR A 1 80 ? -15.281 9.365 -1.076 1.00 84.75 80 THR A CA 1
ATOM 598 C C . THR A 1 80 ? -14.972 9.385 0.417 1.00 84.75 80 THR A C 1
ATOM 600 O O . THR A 1 80 ? -15.838 9.089 1.231 1.00 84.75 80 THR A O 1
ATOM 603 N N . TYR A 1 81 ? -13.760 9.792 0.808 1.00 86.69 81 TYR A N 1
ATOM 604 C CA . TYR A 1 81 ? -13.432 9.953 2.226 1.00 86.69 81 TYR A CA 1
ATOM 605 C C . TYR A 1 81 ? -14.286 11.024 2.915 1.00 86.69 81 TYR A C 1
ATOM 607 O O . TYR A 1 81 ? -14.774 10.764 4.008 1.00 86.69 81 TYR A O 1
ATOM 615 N N . GLY A 1 82 ? -14.490 12.181 2.276 1.00 85.25 82 GLY A N 1
ATOM 616 C CA . GLY A 1 82 ? -15.338 13.254 2.798 1.00 85.25 82 GLY A CA 1
ATOM 617 C C . GLY A 1 82 ? -16.766 12.776 3.049 1.00 85.25 82 GLY A C 1
ATOM 618 O O . GLY A 1 82 ? -17.268 12.922 4.159 1.00 85.25 82 GLY A O 1
ATOM 619 N N . ALA A 1 83 ? -17.359 12.089 2.070 1.00 86.44 83 ALA A N 1
ATOM 620 C CA . ALA A 1 83 ? -18.688 11.497 2.200 1.00 86.44 83 ALA A CA 1
ATOM 621 C C . ALA A 1 83 ? -18.771 10.479 3.354 1.00 86.44 83 ALA A C 1
ATOM 623 O O . ALA A 1 83 ? -19.739 10.485 4.111 1.00 86.44 83 ALA A O 1
ATOM 624 N N . LEU A 1 84 ? -17.744 9.638 3.540 1.00 86.88 84 LEU A N 1
ATOM 625 C CA . LEU A 1 84 ? -17.701 8.702 4.669 1.00 86.88 84 LEU A CA 1
ATOM 626 C C . LEU A 1 84 ? -17.641 9.431 6.015 1.00 86.88 84 LEU A C 1
ATOM 628 O O . LEU A 1 84 ? -18.359 9.059 6.934 1.00 86.88 84 LEU A O 1
ATOM 632 N N . THR A 1 85 ? -16.826 10.477 6.138 1.00 89.38 85 THR A N 1
ATOM 633 C CA . THR A 1 85 ? -16.725 11.250 7.387 1.00 89.38 85 THR A CA 1
ATOM 634 C C . THR A 1 85 ? -17.938 12.139 7.665 1.00 89.38 85 THR A C 1
ATOM 636 O O . THR A 1 85 ? -18.130 12.556 8.798 1.00 89.38 85 THR A O 1
ATOM 639 N N . GLU A 1 86 ? -18.755 12.445 6.654 1.00 88.94 86 GLU A N 1
ATOM 640 C CA . GLU A 1 86 ? -20.050 13.115 6.840 1.00 88.94 86 GLU A CA 1
ATOM 641 C C . GLU A 1 86 ? -21.140 12.138 7.308 1.00 88.94 86 GLU A C 1
ATOM 643 O O . GLU A 1 86 ? -22.060 12.529 8.022 1.00 88.94 86 GLU A O 1
ATOM 648 N N . GLN A 1 87 ? -21.048 10.870 6.898 1.00 87.62 87 GLN A N 1
ATOM 649 C CA . GLN A 1 87 ? -22.054 9.843 7.173 1.00 87.62 87 GLN A CA 1
ATOM 650 C C . GLN A 1 87 ? -21.807 9.057 8.474 1.00 87.62 87 GLN A C 1
ATOM 652 O O . GLN A 1 87 ? -22.750 8.473 9.019 1.00 87.62 87 GLN A O 1
ATOM 657 N N . TYR A 1 88 ? -20.559 8.985 8.937 1.00 87.75 88 TYR A N 1
ATOM 658 C CA . TYR A 1 88 ? -20.131 8.145 10.056 1.00 87.75 88 TYR A CA 1
ATOM 659 C C . TYR A 1 88 ? -19.334 8.947 11.089 1.00 87.75 88 TYR A C 1
ATOM 661 O O . TYR A 1 88 ? -18.575 9.844 10.728 1.00 87.75 88 TYR A O 1
ATOM 669 N N . ASP A 1 89 ? -19.475 8.579 12.365 1.00 88.12 89 ASP A N 1
ATOM 670 C CA . ASP A 1 89 ? -18.867 9.288 13.500 1.00 88.12 89 ASP A CA 1
ATOM 671 C C . ASP A 1 89 ? -17.338 9.126 13.523 1.00 88.12 89 ASP A C 1
ATOM 673 O O . ASP A 1 89 ? -16.592 10.065 13.800 1.00 88.12 89 ASP 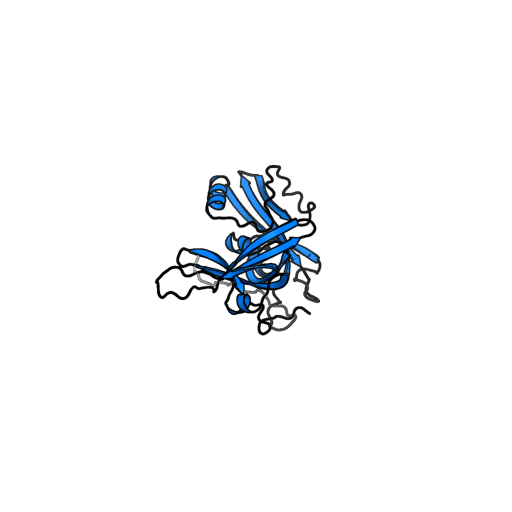A O 1
ATOM 677 N N . GLU A 1 90 ? -16.865 7.922 13.194 1.00 89.88 90 GLU A N 1
ATOM 678 C CA . GLU A 1 90 ? -15.446 7.597 13.075 1.00 89.88 90 GLU A CA 1
ATOM 679 C C . GLU A 1 90 ? -15.213 6.713 11.846 1.00 89.88 90 GLU A C 1
ATOM 681 O O . GLU A 1 90 ? -16.013 5.829 11.544 1.00 89.88 90 GLU A O 1
ATOM 686 N N . VAL A 1 91 ? -14.100 6.929 11.139 1.00 90.56 91 VAL A N 1
ATOM 687 C CA . VAL A 1 91 ? -13.657 6.085 10.022 1.00 90.56 91 VAL A CA 1
ATOM 688 C C . VAL A 1 91 ? -12.229 5.618 10.290 1.00 90.56 91 VAL A C 1
ATOM 690 O O . VAL A 1 91 ? -11.293 6.418 10.318 1.00 90.56 91 VAL A O 1
ATOM 693 N N . THR A 1 92 ? -12.048 4.310 10.445 1.00 91.50 92 THR A N 1
ATOM 694 C CA . THR A 1 92 ? -10.767 3.671 10.752 1.00 91.50 92 THR A CA 1
ATOM 695 C C . THR A 1 92 ? -10.281 2.811 9.585 1.00 91.50 92 THR A C 1
ATOM 697 O O . THR A 1 92 ? -11.022 2.014 9.002 1.00 91.50 92 THR A O 1
ATOM 700 N N . PHE A 1 93 ? -8.992 2.928 9.267 1.00 92.94 93 PHE A N 1
ATOM 701 C CA . PHE A 1 93 ? -8.339 2.170 8.199 1.00 92.94 93 PHE A CA 1
ATOM 702 C C . PHE A 1 93 ? -7.502 1.044 8.775 1.00 92.94 93 PHE A C 1
ATOM 704 O O . PHE A 1 93 ? -6.720 1.267 9.698 1.00 92.94 93 PHE A O 1
ATOM 711 N N . TYR A 1 94 ? -7.597 -0.134 8.170 1.00 92.69 94 TYR A N 1
ATOM 712 C CA . TYR A 1 94 ? -6.805 -1.292 8.547 1.00 92.69 94 TYR A CA 1
ATOM 713 C C . TYR A 1 94 ? -6.035 -1.865 7.362 1.00 92.69 94 TYR A C 1
ATOM 715 O O . TYR A 1 94 ? -6.567 -1.990 6.256 1.00 92.69 94 TYR A O 1
ATOM 723 N N . VAL A 1 95 ? -4.789 -2.261 7.619 1.00 92.69 95 VAL A N 1
ATOM 724 C CA . VAL A 1 95 ? -3.953 -3.058 6.714 1.00 92.69 95 VAL A CA 1
ATOM 725 C C . VAL A 1 95 ? -3.627 -4.372 7.417 1.00 92.69 95 VAL A C 1
ATOM 727 O O . VAL A 1 95 ? -3.079 -4.379 8.518 1.00 92.69 95 VAL A O 1
ATOM 730 N N . THR A 1 96 ? -3.985 -5.483 6.785 1.00 92.75 96 THR A N 1
ATOM 731 C CA . THR A 1 96 ? -3.750 -6.837 7.286 1.00 92.75 96 THR A CA 1
ATOM 732 C C . THR A 1 96 ? -2.451 -7.366 6.694 1.00 92.75 96 THR A C 1
ATOM 734 O O . THR A 1 96 ? -2.313 -7.430 5.470 1.00 92.75 96 THR A O 1
ATOM 737 N N . ILE A 1 97 ? -1.507 -7.756 7.548 1.00 91.94 97 ILE A N 1
ATOM 738 C CA . ILE A 1 97 ? -0.185 -8.241 7.140 1.00 91.94 97 ILE A CA 1
ATOM 739 C C . ILE A 1 97 ? 0.000 -9.667 7.647 1.00 91.94 97 ILE A C 1
ATOM 741 O O . ILE A 1 97 ? -0.208 -9.928 8.830 1.00 91.94 97 ILE A O 1
ATOM 745 N N . ARG A 1 98 ? 0.415 -10.568 6.752 1.00 91.69 98 ARG A N 1
ATOM 746 C CA . ARG A 1 98 ? 0.959 -11.883 7.106 1.00 91.69 98 ARG A CA 1
ATOM 747 C C . ARG A 1 98 ? 2.469 -11.739 7.248 1.00 91.69 98 ARG A C 1
ATOM 749 O O . ARG A 1 98 ? 3.146 -11.393 6.278 1.00 91.69 98 ARG A O 1
ATOM 756 N N . HIS A 1 99 ? 2.978 -11.948 8.452 1.00 90.69 99 HIS A N 1
ATOM 757 C CA . HIS A 1 99 ? 4.382 -11.744 8.778 1.00 90.69 99 HIS A CA 1
ATOM 758 C C . HIS A 1 99 ? 5.257 -12.917 8.338 1.00 90.69 99 HIS A C 1
ATOM 760 O O . HIS A 1 99 ? 4.849 -14.069 8.415 1.00 90.69 99 HIS A O 1
ATOM 766 N N . GLU A 1 100 ? 6.486 -12.618 7.919 1.00 86.06 100 GLU A N 1
ATOM 767 C CA . GLU A 1 100 ? 7.519 -13.636 7.647 1.00 86.06 100 GLU A CA 1
ATOM 768 C C . GLU A 1 100 ? 8.232 -14.108 8.919 1.00 86.06 100 GLU A C 1
ATOM 770 O O . GLU A 1 100 ? 9.116 -14.951 8.866 1.00 86.06 100 GLU A O 1
ATOM 775 N N . GLY A 1 101 ? 7.857 -13.561 10.074 1.00 71.12 101 GLY A N 1
ATOM 776 C CA . GLY A 1 101 ? 8.509 -13.874 11.331 1.00 71.12 101 GLY A CA 1
ATOM 777 C C . GLY A 1 101 ? 9.855 -13.185 11.510 1.00 71.12 101 GLY A C 1
ATOM 778 O O . GLY A 1 101 ? 10.389 -12.515 10.622 1.00 71.12 101 GLY A O 1
ATOM 779 N N . TYR A 1 102 ? 10.387 -13.342 12.716 1.00 69.44 102 TYR A N 1
ATOM 780 C CA . TYR A 1 102 ? 11.774 -13.050 13.041 1.00 69.44 102 TYR A CA 1
ATOM 781 C C . TYR A 1 102 ? 12.311 -14.154 13.935 1.00 69.44 102 TYR A C 1
ATOM 783 O O . TYR A 1 102 ? 11.875 -14.291 15.083 1.00 69.44 102 TYR A O 1
ATOM 791 N N . ASP A 1 103 ? 13.291 -14.896 13.432 1.00 55.25 103 ASP A N 1
ATOM 792 C CA . ASP A 1 103 ? 13.952 -15.927 14.217 1.00 55.25 103 ASP A CA 1
ATOM 793 C C . ASP A 1 103 ? 14.553 -15.332 15.499 1.00 55.25 103 ASP A C 1
ATOM 795 O O . ASP A 1 103 ? 15.336 -14.380 15.482 1.00 55.25 103 ASP A O 1
ATOM 799 N N . GLY A 1 104 ? 14.161 -15.897 16.644 1.00 51.22 104 GLY A N 1
ATOM 800 C CA . GLY A 1 104 ? 14.793 -15.632 17.939 1.00 51.22 104 GLY A CA 1
ATOM 801 C C . GLY A 1 104 ? 14.344 -14.375 18.697 1.00 51.22 104 GLY A C 1
ATOM 802 O O . GLY A 1 104 ? 14.882 -14.112 19.774 1.00 51.22 104 GLY A O 1
ATOM 803 N N . LEU A 1 105 ? 13.350 -13.612 18.223 1.00 61.38 105 LEU A N 1
ATOM 804 C CA . LEU A 1 105 ? 12.872 -12.399 18.907 1.00 61.38 105 LEU A CA 1
ATOM 805 C C . LEU A 1 105 ? 11.500 -12.597 19.568 1.00 61.38 105 LEU A C 1
ATOM 807 O O . LEU A 1 105 ? 10.458 -12.502 18.934 1.00 61.38 105 LEU A O 1
ATOM 811 N N . ARG A 1 106 ? 11.493 -12.773 20.897 1.00 53.72 106 ARG A N 1
ATOM 812 C CA . ARG A 1 106 ? 10.309 -13.101 21.730 1.00 53.72 106 ARG A CA 1
ATOM 813 C C . ARG A 1 106 ? 9.135 -12.096 21.675 1.00 53.72 106 ARG A C 1
ATOM 815 O O . ARG A 1 106 ? 8.087 -12.364 22.252 1.00 53.72 106 ARG A O 1
ATOM 822 N N . LYS A 1 107 ? 9.310 -10.926 21.057 1.00 66.06 107 LYS A N 1
ATOM 823 C CA . LYS A 1 107 ? 8.277 -9.878 20.919 1.00 66.06 107 LYS A CA 1
ATOM 824 C C . LYS A 1 107 ? 8.011 -9.467 19.468 1.00 66.06 107 LYS A C 1
ATOM 826 O O . LYS A 1 107 ? 7.263 -8.520 19.245 1.00 66.06 107 LYS A O 1
ATOM 831 N N . SER A 1 108 ? 8.646 -10.131 18.510 1.00 73.19 108 SER A N 1
ATOM 832 C CA . SER A 1 108 ? 8.355 -9.926 17.097 1.00 73.19 108 SER A CA 1
ATOM 833 C C . SER A 1 108 ? 7.188 -10.818 16.680 1.00 73.19 108 SER A C 1
ATOM 835 O O . SER A 1 108 ? 7.018 -11.880 17.284 1.00 73.19 108 SER A O 1
ATOM 837 N N . PRO A 1 109 ? 6.409 -10.418 15.660 1.00 80.88 109 PRO A N 1
ATOM 838 C CA . PRO A 1 109 ? 5.421 -11.309 15.075 1.00 80.88 109 PRO A CA 1
ATOM 839 C C . PRO A 1 109 ? 6.071 -12.623 14.641 1.00 80.88 109 PRO A C 1
ATOM 841 O O . PRO A 1 109 ? 7.191 -12.606 14.120 1.00 80.88 109 PRO A O 1
ATOM 844 N N . ALA A 1 110 ? 5.393 -13.742 14.873 1.00 83.69 110 ALA A N 1
ATOM 845 C CA . ALA A 1 110 ? 5.833 -15.052 14.419 1.00 83.69 110 ALA A CA 1
ATOM 846 C C . ALA A 1 110 ? 5.689 -15.187 12.894 1.00 83.69 110 ALA A C 1
ATOM 848 O O . ALA A 1 110 ? 4.948 -14.443 12.245 1.00 83.69 110 ALA A O 1
ATOM 849 N N . GLU A 1 111 ? 6.402 -16.149 12.308 1.00 86.81 111 GLU A N 1
ATOM 850 C CA . GLU A 1 111 ? 6.203 -16.495 10.902 1.00 86.81 111 GLU A CA 1
ATOM 851 C C . GLU A 1 111 ? 4.766 -16.980 10.681 1.00 86.81 111 GLU A C 1
ATOM 853 O O . GLU A 1 111 ? 4.223 -17.762 11.462 1.00 86.81 111 GLU A O 1
ATOM 858 N N . GLY A 1 112 ? 4.124 -16.458 9.638 1.00 85.94 112 GLY A N 1
ATOM 859 C CA . GLY A 1 112 ? 2.725 -16.711 9.323 1.00 85.94 112 GLY A CA 1
ATOM 860 C C . GLY A 1 112 ? 1.726 -15.954 10.201 1.00 85.94 112 GLY A C 1
ATOM 861 O O . GLY A 1 112 ? 0.531 -16.011 9.908 1.00 85.94 112 GLY A O 1
ATOM 862 N N . GLU A 1 113 ? 2.167 -15.221 11.232 1.00 88.00 113 GLU A N 1
ATOM 863 C CA . GLU A 1 113 ? 1.260 -14.453 12.087 1.00 88.00 113 GLU A CA 1
ATOM 864 C C . GLU A 1 113 ? 0.545 -13.369 11.274 1.00 88.00 113 GLU A C 1
ATOM 866 O O . GLU A 1 113 ? 1.167 -12.607 10.529 1.00 88.00 113 GLU A O 1
ATOM 871 N N . ILE A 1 114 ? -0.779 -13.304 11.415 1.00 90.56 114 ILE A N 1
ATOM 872 C CA . ILE A 1 114 ? -1.624 -12.328 10.731 1.00 90.56 114 ILE A CA 1
ATOM 873 C C . ILE A 1 114 ? -2.015 -11.240 11.724 1.00 90.56 114 ILE A C 1
ATOM 875 O O . ILE A 1 114 ? -2.700 -11.508 12.709 1.00 90.56 114 ILE A O 1
ATOM 879 N N . ILE A 1 115 ? -1.618 -10.001 11.437 1.00 88.69 115 ILE A N 1
ATOM 880 C CA . ILE A 1 115 ? -1.938 -8.842 12.273 1.00 88.69 115 ILE A CA 1
ATOM 881 C C . ILE A 1 115 ? -2.725 -7.814 11.459 1.00 88.69 115 ILE A C 1
ATOM 883 O O . ILE A 1 115 ? -2.349 -7.446 10.344 1.00 88.69 115 ILE A O 1
ATOM 887 N N . HIS A 1 116 ? -3.819 -7.326 12.046 1.00 90.75 116 HIS A N 1
ATOM 888 C CA . HIS A 1 116 ? -4.614 -6.218 11.521 1.00 90.75 116 HIS A CA 1
ATOM 889 C C . HIS A 1 116 ? -4.128 -4.908 12.137 1.00 90.75 116 HIS A C 1
ATOM 891 O O . HIS A 1 116 ? -4.400 -4.627 13.305 1.00 90.75 116 HIS A O 1
ATOM 897 N N . TYR A 1 117 ? -3.408 -4.107 11.358 1.00 91.94 117 TYR A N 1
ATOM 898 C CA . TYR A 1 117 ? -2.876 -2.838 11.830 1.00 91.94 117 TYR A CA 1
ATOM 899 C C . TYR A 1 117 ? -3.809 -1.681 11.517 1.00 91.94 117 TYR A C 1
ATOM 901 O O . TYR A 1 117 ? -4.164 -1.497 10.353 1.00 91.94 117 TYR A O 1
ATOM 909 N N . SER A 1 118 ? -4.137 -0.855 12.512 1.00 93.69 118 SER A N 1
ATOM 910 C CA . SER A 1 118 ? -4.797 0.428 12.253 1.00 93.69 118 SER A CA 1
ATOM 911 C C . SER A 1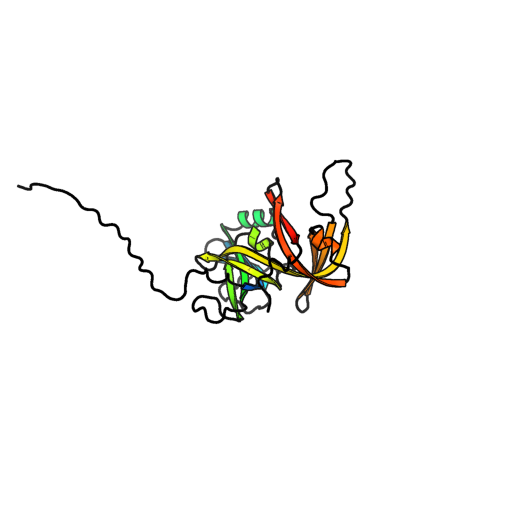 118 ? -3.820 1.413 11.614 1.00 93.69 118 SER A C 1
ATOM 913 O O . SER A 1 118 ? -2.613 1.378 11.867 1.00 93.69 118 SER A O 1
ATOM 915 N N . THR A 1 119 ? -4.300 2.295 10.745 1.00 94.00 119 THR A N 1
ATOM 916 C CA . THR A 1 119 ? -3.428 3.253 10.068 1.00 94.00 119 THR A CA 1
ATOM 917 C C . THR A 1 119 ? -4.179 4.493 9.593 1.00 94.00 119 THR A C 1
ATOM 919 O O . THR A 1 119 ? -5.396 4.594 9.714 1.00 94.00 119 THR A O 1
ATOM 922 N N . GLU A 1 120 ? -3.439 5.456 9.058 1.00 92.12 120 GLU A N 1
ATOM 923 C CA . GLU A 1 120 ? -3.988 6.672 8.464 1.00 92.12 120 GLU A CA 1
ATOM 924 C C . GLU A 1 120 ? -4.303 6.450 6.981 1.00 92.12 120 GLU A C 1
ATOM 926 O O . GLU A 1 120 ? -3.621 5.680 6.300 1.00 92.12 120 GLU A O 1
ATOM 931 N N . LYS A 1 121 ? -5.282 7.186 6.439 1.00 90.12 121 LYS A N 1
ATOM 932 C CA . LYS A 1 121 ? -5.701 7.108 5.027 1.00 90.12 121 LYS A CA 1
ATOM 933 C C . LYS A 1 121 ? -4.524 7.124 4.042 1.00 90.12 121 LYS A C 1
ATOM 935 O O . LYS A 1 121 ? -4.506 6.373 3.068 1.00 90.12 121 LYS A O 1
ATOM 940 N N . VAL A 1 122 ? -3.530 7.977 4.288 1.00 88.00 122 VAL A N 1
ATOM 941 C CA . VAL A 1 122 ? -2.355 8.128 3.414 1.00 88.00 122 VAL A CA 1
ATOM 942 C C . VAL A 1 122 ? -1.519 6.846 3.380 1.00 88.00 122 VAL A C 1
ATOM 944 O O . VAL A 1 122 ? -1.109 6.385 2.315 1.00 88.00 122 VAL A O 1
ATOM 947 N N . LEU A 1 123 ? -1.295 6.235 4.543 1.00 91.19 123 LEU A N 1
ATOM 948 C CA . LEU A 1 123 ? -0.576 4.971 4.685 1.00 91.19 123 LEU A CA 1
ATOM 949 C C . LEU A 1 123 ? -1.396 3.812 4.092 1.00 91.19 123 LEU A C 1
ATOM 951 O O . LEU A 1 123 ? -0.861 2.992 3.343 1.00 91.19 123 LEU A O 1
ATOM 955 N N . PHE A 1 124 ? -2.707 3.809 4.320 1.00 91.44 124 PHE A N 1
ATOM 956 C CA . PHE A 1 124 ? -3.642 2.861 3.722 1.00 91.44 124 PHE A CA 1
ATOM 957 C C . PHE A 1 124 ? -3.627 2.898 2.187 1.00 91.44 124 PHE A C 1
ATOM 959 O O . PHE A 1 124 ? -3.594 1.845 1.559 1.00 91.44 124 PHE A O 1
ATOM 966 N N . ASN A 1 125 ? -3.626 4.080 1.566 1.00 89.31 125 ASN A N 1
ATOM 967 C CA . ASN A 1 125 ? -3.615 4.238 0.104 1.00 89.31 125 ASN A CA 1
ATOM 968 C C . ASN A 1 125 ? -2.268 3.894 -0.547 1.00 89.31 125 ASN A C 1
ATOM 970 O O . ASN A 1 125 ? -2.222 3.591 -1.741 1.00 89.31 125 ASN A O 1
ATOM 974 N N . SER A 1 126 ? -1.179 3.945 0.224 1.00 87.50 126 SER A N 1
ATOM 975 C CA . SER A 1 126 ? 0.164 3.633 -0.273 1.00 87.50 126 SER A CA 1
ATOM 976 C C . SER A 1 126 ? 0.396 2.145 -0.525 1.00 87.50 126 SER A C 1
ATOM 978 O O . SER A 1 126 ? 1.193 1.782 -1.392 1.00 87.50 126 SER A O 1
ATOM 980 N N . THR A 1 127 ? -0.334 1.299 0.201 1.00 89.88 127 THR A N 1
ATOM 981 C CA . THR A 1 127 ? -0.244 -0.155 0.093 1.00 89.88 127 THR A CA 1
ATOM 982 C C . THR A 1 127 ? -1.322 -0.705 -0.822 1.00 89.88 127 THR A C 1
ATOM 984 O O . THR A 1 127 ? -2.387 -0.113 -1.009 1.00 89.88 127 THR A O 1
ATOM 987 N N . GLN A 1 128 ? -1.032 -1.855 -1.401 1.00 87.75 128 GLN A N 1
ATOM 988 C CA . GLN A 1 128 ? -1.940 -2.696 -2.152 1.00 87.75 128 GLN A CA 1
ATOM 989 C C . GLN A 1 128 ? -1.822 -4.124 -1.639 1.00 87.75 128 GLN A C 1
ATOM 991 O O . GLN A 1 128 ? -0.855 -4.489 -0.972 1.00 87.75 128 GLN A O 1
ATOM 996 N N . PHE A 1 129 ? -2.846 -4.917 -1.928 1.00 85.75 129 PHE A N 1
ATOM 997 C CA . PHE A 1 129 ? -2.784 -6.351 -1.699 1.00 85.75 129 PHE A CA 1
ATOM 998 C C . PHE A 1 129 ? -1.561 -6.936 -2.425 1.00 85.75 129 PHE A C 1
ATOM 1000 O O . PHE A 1 129 ? -1.247 -6.502 -3.531 1.00 85.75 129 PHE A O 1
ATOM 1007 N N . GLY A 1 130 ? -0.853 -7.863 -1.780 1.00 85.25 130 GLY A N 1
ATOM 1008 C CA . GLY A 1 130 ? 0.365 -8.493 -2.290 1.00 85.25 130 GLY A CA 1
ATOM 1009 C C . GLY A 1 130 ? 1.647 -7.669 -2.174 1.00 85.25 130 GLY A C 1
ATOM 1010 O O . GLY A 1 130 ? 2.717 -8.196 -2.468 1.00 85.25 130 GLY A O 1
ATOM 1011 N N . ASP A 1 131 ? 1.580 -6.411 -1.727 1.00 90.56 131 ASP A N 1
ATOM 1012 C CA . ASP A 1 131 ? 2.795 -5.651 -1.440 1.00 90.56 131 ASP A CA 1
ATOM 1013 C C . ASP A 1 131 ? 3.576 -6.318 -0.305 1.00 90.56 131 ASP A C 1
ATOM 1015 O O . ASP A 1 131 ? 3.017 -6.646 0.747 1.00 90.56 131 ASP A O 1
ATOM 1019 N N . PHE A 1 132 ? 4.888 -6.432 -0.479 1.00 91.38 132 PHE A N 1
ATOM 1020 C CA . PHE A 1 132 ? 5.785 -6.723 0.625 1.00 91.38 132 PHE A CA 1
ATOM 1021 C C . PHE A 1 132 ? 6.134 -5.422 1.346 1.00 91.38 132 PHE A C 1
ATOM 1023 O O . PHE A 1 132 ? 6.499 -4.420 0.727 1.00 91.38 132 PHE A O 1
ATOM 1030 N N . VAL A 1 133 ? 6.021 -5.415 2.669 1.00 91.06 133 VAL A N 1
ATOM 1031 C CA . VAL A 1 133 ? 6.156 -4.203 3.472 1.00 91.06 133 VAL A CA 1
ATOM 1032 C C . VAL A 1 133 ? 7.092 -4.409 4.644 1.00 91.06 133 VAL A C 1
ATOM 1034 O O . VAL A 1 133 ? 7.096 -5.451 5.293 1.00 91.06 133 VAL A O 1
ATOM 1037 N N . ILE A 1 134 ? 7.843 -3.356 4.948 1.00 89.00 134 ILE A N 1
ATOM 1038 C CA . ILE A 1 134 ? 8.611 -3.219 6.181 1.00 89.00 134 ILE A CA 1
ATOM 1039 C C . ILE A 1 134 ? 7.993 -2.054 6.946 1.00 89.00 134 ILE A C 1
ATOM 1041 O O . ILE A 1 134 ? 8.090 -0.897 6.521 1.00 89.00 134 ILE A O 1
ATOM 1045 N N . VAL A 1 135 ? 7.310 -2.349 8.047 1.00 88.12 135 VAL A N 1
ATOM 1046 C CA . VAL A 1 135 ? 6.457 -1.384 8.745 1.00 88.12 135 VAL A CA 1
ATOM 1047 C C . VAL A 1 135 ? 7.159 -0.736 9.928 1.00 88.12 135 VAL A C 1
ATOM 1049 O O . VAL A 1 135 ? 7.911 -1.360 10.670 1.00 88.12 135 VAL A O 1
ATOM 1052 N N . ARG A 1 136 ? 6.853 0.542 10.146 1.00 86.88 136 ARG A N 1
ATOM 1053 C CA . ARG A 1 136 ? 7.106 1.229 11.409 1.00 86.88 136 ARG A CA 1
ATOM 1054 C C . ARG A 1 136 ? 5.821 1.198 12.225 1.00 86.88 136 ARG A C 1
ATOM 1056 O O . ARG A 1 136 ? 4.849 1.877 11.886 1.00 86.88 136 ARG A O 1
ATOM 1063 N N . THR A 1 137 ? 5.821 0.421 13.299 1.00 83.81 137 THR A N 1
ATOM 1064 C CA . THR A 1 137 ? 4.655 0.263 14.172 1.00 83.81 137 THR A CA 1
ATOM 1065 C C . THR A 1 137 ? 4.668 1.277 15.314 1.00 83.81 137 THR A C 1
ATOM 1067 O O . THR A 1 137 ? 5.712 1.558 15.898 1.00 83.81 137 THR A O 1
ATOM 1070 N N . GLY A 1 138 ? 3.503 1.827 15.643 1.00 79.50 138 GLY A N 1
ATOM 1071 C CA . GLY A 1 138 ? 3.256 2.557 16.881 1.00 79.50 138 GLY A CA 1
ATOM 1072 C C . GLY A 1 138 ? 2.744 1.633 17.984 1.00 79.50 138 GLY A C 1
ATOM 1073 O O . GLY A 1 138 ? 2.729 0.409 17.848 1.00 79.50 138 GLY A O 1
ATOM 1074 N N . LEU A 1 139 ? 2.277 2.235 19.077 1.00 73.50 139 LEU A N 1
ATOM 1075 C CA . LEU A 1 139 ? 1.570 1.508 20.131 1.00 73.50 139 LEU A CA 1
ATOM 1076 C C . LEU A 1 139 ? 0.254 0.914 19.585 1.00 73.50 139 LEU A C 1
ATOM 1078 O O . LEU A 1 139 ? -0.329 1.451 18.636 1.00 73.50 139 LEU A O 1
ATOM 1082 N N . SER A 1 140 ? -0.195 -0.188 20.190 1.00 80.12 140 SER A N 1
ATOM 1083 C CA . SER A 1 140 ? -1.495 -0.831 19.925 1.00 80.12 140 SER A CA 1
ATOM 1084 C C . SER A 1 140 ? -1.722 -1.288 18.477 1.00 80.12 140 SER A C 1
ATOM 1086 O O . SER A 1 140 ? -2.795 -1.060 17.928 1.00 80.12 140 SER A O 1
ATOM 1088 N N . ASN A 1 141 ? -0.724 -1.920 17.848 1.00 83.88 141 ASN A N 1
ATOM 1089 C CA . ASN A 1 141 ? -0.819 -2.422 16.469 1.00 83.88 141 ASN A CA 1
ATOM 1090 C C . ASN A 1 141 ? -1.295 -1.345 15.479 1.00 83.88 141 ASN A C 1
ATOM 1092 O O . ASN A 1 141 ? -2.198 -1.566 14.679 1.00 83.88 141 ASN A O 1
ATOM 1096 N N . SER A 1 142 ? -0.657 -0.173 15.511 1.00 89.56 142 SER A N 1
ATOM 1097 C CA . SER A 1 142 ? -0.853 0.870 14.497 1.00 89.56 142 SER A CA 1
ATOM 1098 C C . SER A 1 142 ? 0.351 0.955 13.560 1.00 89.56 142 SER A C 1
ATOM 1100 O O . SER A 1 142 ? 1.488 0.882 14.019 1.00 89.56 142 SER A O 1
ATOM 1102 N N . ILE A 1 143 ? 0.145 1.140 12.256 1.00 91.19 143 ILE A N 1
ATOM 1103 C CA . ILE A 1 143 ? 1.217 1.510 11.321 1.00 91.19 143 ILE A CA 1
ATOM 1104 C C . ILE A 1 143 ? 1.342 3.032 11.326 1.00 91.19 143 ILE A C 1
ATOM 1106 O O . ILE A 1 143 ? 0.382 3.739 11.021 1.00 91.19 143 ILE A O 1
ATOM 1110 N N . ARG A 1 144 ? 2.544 3.520 11.642 1.00 90.19 144 ARG A N 1
ATOM 1111 C CA . ARG A 1 144 ? 2.917 4.948 11.651 1.00 90.19 144 ARG A CA 1
ATOM 1112 C C . ARG A 1 144 ? 3.763 5.351 10.450 1.00 90.19 144 ARG A C 1
ATOM 1114 O O . ARG A 1 144 ? 4.043 6.525 10.251 1.00 90.19 144 ARG A O 1
ATOM 1121 N N . GLY A 1 145 ? 4.193 4.378 9.660 1.00 88.56 145 GLY A N 1
ATOM 1122 C CA . GLY A 1 145 ? 4.954 4.600 8.445 1.00 88.56 145 GLY A CA 1
ATOM 1123 C C . GLY A 1 145 ? 5.474 3.289 7.882 1.00 88.56 145 GLY A C 1
ATOM 1124 O O . GLY A 1 145 ? 5.326 2.230 8.490 1.00 88.56 145 GLY A O 1
ATOM 1125 N N . PHE A 1 146 ? 6.114 3.376 6.727 1.00 87.56 146 PHE A N 1
ATOM 1126 C CA . PHE A 1 146 ? 6.788 2.250 6.103 1.00 87.56 146 PHE A CA 1
ATOM 1127 C C . PHE A 1 146 ? 8.251 2.616 5.919 1.00 87.56 146 PHE A C 1
ATOM 1129 O O . PHE A 1 146 ? 8.560 3.713 5.465 1.00 87.56 146 PHE A O 1
ATOM 1136 N N . HIS A 1 147 ? 9.139 1.700 6.285 1.00 85.50 147 HIS A N 1
ATOM 1137 C CA . HIS A 1 147 ? 10.538 1.782 5.884 1.00 85.50 147 HIS A CA 1
ATOM 1138 C C . HIS A 1 147 ? 10.678 1.487 4.394 1.00 85.50 147 HIS A C 1
ATOM 1140 O O . HIS A 1 147 ? 11.485 2.110 3.714 1.00 85.50 147 HIS A O 1
ATOM 1146 N N . ARG A 1 148 ? 9.875 0.541 3.896 1.00 87.19 148 ARG A N 1
ATOM 1147 C CA . ARG A 1 148 ? 9.789 0.210 2.480 1.00 87.19 148 ARG A CA 1
ATOM 1148 C C . ARG A 1 148 ? 8.437 -0.414 2.174 1.00 87.19 148 ARG A C 1
ATOM 1150 O O . ARG A 1 148 ? 7.900 -1.176 2.980 1.00 87.19 148 ARG A O 1
ATOM 1157 N N . ILE A 1 149 ? 7.926 -0.101 0.995 1.00 91.19 149 ILE A N 1
ATOM 1158 C CA . ILE A 1 149 ? 6.876 -0.864 0.331 1.00 91.19 149 ILE A CA 1
ATOM 1159 C C . ILE A 1 149 ? 7.491 -1.363 -0.975 1.00 91.19 149 ILE A C 1
ATOM 1161 O O . ILE A 1 149 ? 8.139 -0.604 -1.697 1.00 91.19 149 ILE A O 1
ATOM 1165 N N . VAL A 1 150 ? 7.329 -2.650 -1.234 1.00 91.19 150 VAL A N 1
ATOM 1166 C CA . VAL A 1 150 ? 7.858 -3.347 -2.396 1.00 91.19 150 VAL A CA 1
ATOM 1167 C C . VAL A 1 150 ? 6.680 -3.949 -3.145 1.00 91.19 150 VAL A C 1
ATOM 1169 O O . VAL A 1 150 ? 5.917 -4.733 -2.583 1.00 91.19 150 VAL A O 1
ATOM 1172 N N . ARG A 1 151 ? 6.523 -3.561 -4.410 1.00 90.94 151 ARG A N 1
ATOM 1173 C CA . ARG A 1 151 ? 5.393 -3.963 -5.247 1.00 90.94 151 ARG A CA 1
ATOM 1174 C C . ARG A 1 151 ? 5.873 -4.747 -6.448 1.00 90.94 151 ARG A C 1
ATOM 1176 O O . ARG A 1 151 ? 6.742 -4.283 -7.180 1.00 90.94 151 ARG A O 1
ATOM 1183 N N . SER A 1 152 ? 5.267 -5.904 -6.673 1.00 88.69 152 SER A N 1
ATOM 1184 C CA . SER A 1 152 ? 5.491 -6.711 -7.866 1.00 88.69 152 SER A CA 1
ATOM 1185 C C . SER A 1 152 ? 4.357 -6.529 -8.874 1.00 88.69 152 SER A C 1
ATOM 1187 O O . SER A 1 152 ? 3.208 -6.235 -8.527 1.00 88.69 152 SER A O 1
ATOM 1189 N N . GLY A 1 153 ? 4.686 -6.688 -10.150 1.00 89.56 153 GLY A N 1
ATOM 1190 C CA . GLY A 1 153 ? 3.709 -6.682 -11.228 1.00 89.56 153 GLY A CA 1
ATOM 1191 C C . GLY A 1 153 ? 4.354 -6.982 -12.571 1.00 89.56 153 GLY A C 1
ATOM 1192 O O . GLY A 1 153 ? 5.573 -6.908 -12.724 1.00 89.56 153 GLY A O 1
ATOM 1193 N N . GLU A 1 154 ? 3.527 -7.332 -13.545 1.00 92.56 154 GLU A N 1
ATOM 1194 C CA . GLU A 1 154 ? 3.936 -7.445 -14.941 1.00 92.56 154 GLU A CA 1
ATOM 1195 C C . GLU A 1 154 ? 3.785 -6.095 -15.643 1.00 92.56 154 GLU A C 1
ATOM 1197 O O . GLU A 1 154 ? 2.738 -5.453 -15.564 1.00 92.56 154 GLU A O 1
ATOM 1202 N N . VAL A 1 155 ? 4.826 -5.644 -16.336 1.00 92.56 155 VAL A N 1
ATOM 1203 C CA . VAL A 1 155 ? 4.803 -4.393 -17.096 1.00 92.56 155 VAL A CA 1
ATOM 1204 C C . VAL A 1 155 ? 3.998 -4.592 -18.376 1.00 92.56 155 VAL A C 1
ATOM 1206 O O . VAL A 1 155 ? 4.501 -5.113 -19.362 1.00 92.56 155 VAL A O 1
ATOM 1209 N N . VAL A 1 156 ? 2.753 -4.125 -18.412 1.00 94.25 156 VAL A N 1
ATOM 1210 C CA . VAL A 1 156 ? 1.900 -4.279 -19.608 1.00 94.25 156 VAL A CA 1
ATOM 1211 C C . VAL A 1 156 ? 1.997 -3.098 -20.568 1.00 94.25 156 VAL A C 1
ATOM 1213 O O . VAL A 1 156 ? 1.674 -3.222 -21.750 1.00 94.25 156 VAL A O 1
ATOM 1216 N N . ARG A 1 157 ? 2.419 -1.927 -20.077 1.00 92.12 157 ARG A N 1
ATOM 1217 C CA . ARG A 1 157 ? 2.588 -0.725 -20.901 1.00 92.12 157 ARG A CA 1
ATOM 1218 C C . ARG A 1 157 ? 3.567 0.262 -20.274 1.00 92.12 157 ARG A C 1
ATOM 1220 O O . ARG A 1 157 ? 3.541 0.480 -19.066 1.00 92.12 157 ARG A O 1
ATOM 1227 N N . LYS A 1 158 ? 4.337 0.929 -21.134 1.00 91.44 158 LYS A N 1
ATOM 1228 C CA . LYS A 1 158 ? 5.075 2.162 -20.838 1.00 91.44 158 LYS A CA 1
ATOM 1229 C C . LYS A 1 158 ? 4.472 3.302 -21.658 1.00 91.44 158 LYS A C 1
ATOM 1231 O O . LYS A 1 158 ? 4.025 3.085 -22.787 1.00 91.44 158 LYS A O 1
ATOM 1236 N N . SER A 1 159 ? 4.402 4.493 -21.086 1.00 85.62 159 SER A N 1
ATOM 1237 C CA . SER A 1 159 ? 4.020 5.704 -21.813 1.00 85.62 159 SER A CA 1
ATOM 1238 C C . SER A 1 159 ? 4.884 6.861 -21.354 1.00 85.62 159 SER A C 1
ATOM 1240 O O . SER A 1 159 ? 4.903 7.147 -20.157 1.00 85.62 159 SER A O 1
ATOM 1242 N N . GLU A 1 160 ? 5.542 7.529 -22.291 1.00 80.81 160 GLU A N 1
ATOM 1243 C CA . GLU A 1 160 ? 6.278 8.761 -22.021 1.00 80.81 160 GLU A CA 1
ATOM 1244 C C . GLU A 1 160 ? 5.306 9.892 -21.682 1.00 80.81 160 GLU A C 1
ATOM 1246 O O . GLU A 1 160 ? 4.169 9.931 -22.169 1.00 80.81 160 GLU A O 1
ATOM 1251 N N . GLN A 1 161 ? 5.739 10.801 -20.814 1.00 69.94 161 GLN A N 1
ATOM 1252 C CA . GLN A 1 161 ? 5.012 12.033 -20.567 1.00 69.94 161 GLN A CA 1
ATOM 1253 C C . GLN A 1 161 ? 5.317 12.989 -21.723 1.00 69.94 161 GLN A C 1
ATOM 1255 O O . GLN A 1 161 ? 6.403 13.553 -21.801 1.00 69.94 161 GLN A O 1
ATOM 1260 N N . VAL A 1 162 ? 4.366 13.144 -22.647 1.00 56.06 162 VAL A N 1
ATOM 1261 C CA . VAL A 1 162 ? 4.482 14.126 -23.730 1.00 56.06 162 VAL A CA 1
ATOM 1262 C C . VAL A 1 162 ? 4.332 15.515 -23.110 1.00 56.06 162 VAL A C 1
ATOM 1264 O O . VAL A 1 162 ? 3.252 15.885 -22.648 1.00 56.06 162 VAL A O 1
ATOM 1267 N N . SER A 1 163 ? 5.430 16.264 -23.034 1.00 54.12 163 SER A N 1
ATOM 1268 C CA . SER A 1 163 ? 5.418 17.666 -22.627 1.00 54.12 163 SER A CA 1
ATOM 1269 C C . SER A 1 163 ? 4.943 18.520 -23.804 1.00 54.12 163 SER A C 1
ATOM 1271 O O . SER A 1 163 ? 5.751 19.095 -24.523 1.00 54.12 163 SER A O 1
ATOM 1273 N N . ASP A 1 164 ? 3.629 18.611 -24.006 1.00 47.44 164 ASP A N 1
ATOM 1274 C CA . ASP A 1 164 ? 3.024 19.535 -24.985 1.00 47.44 164 ASP A CA 1
ATOM 1275 C C . ASP A 1 164 ? 2.994 20.995 -24.483 1.00 47.44 164 ASP A C 1
ATOM 1277 O O . ASP A 1 164 ? 2.239 21.826 -24.986 1.00 47.44 164 ASP A O 1
ATOM 1281 N N . ILE A 1 165 ? 3.789 21.328 -23.463 1.00 48.62 165 ILE A N 1
ATOM 1282 C CA . ILE A 1 165 ? 3.786 22.647 -22.835 1.00 48.62 165 ILE A CA 1
ATOM 1283 C C . ILE A 1 165 ? 5.163 23.275 -23.033 1.00 48.62 165 ILE A C 1
ATOM 1285 O O . ILE A 1 165 ? 6.172 22.723 -22.602 1.00 48.62 165 ILE A O 1
ATOM 1289 N N . ASP A 1 166 ? 5.163 24.438 -23.685 1.00 49.53 166 ASP A N 1
ATOM 1290 C CA . ASP A 1 166 ? 6.281 25.363 -23.913 1.00 49.53 166 ASP A CA 1
ATOM 1291 C C . ASP A 1 166 ? 6.737 26.030 -22.595 1.00 49.53 166 ASP A C 1
ATOM 1293 O O . ASP A 1 166 ? 6.885 27.245 -22.496 1.00 49.53 166 ASP A O 1
ATOM 1297 N N . ASP A 1 167 ? 6.879 25.229 -21.536 1.00 50.28 167 ASP A N 1
ATOM 1298 C CA . ASP A 1 167 ? 7.305 25.658 -20.211 1.00 50.28 167 ASP A CA 1
ATOM 1299 C C . ASP A 1 167 ? 8.562 24.877 -19.841 1.00 50.28 167 ASP A C 1
ATOM 1301 O O . ASP A 1 167 ? 8.623 23.653 -19.940 1.00 50.28 167 ASP A O 1
ATOM 1305 N N . SER A 1 168 ? 9.594 25.592 -19.405 1.00 48.09 168 SER A N 1
ATOM 1306 C CA . SER A 1 168 ? 10.943 25.062 -19.145 1.00 48.09 168 SER A CA 1
ATOM 1307 C C . SER A 1 168 ? 11.026 24.133 -17.918 1.00 48.09 168 SER A C 1
ATOM 1309 O O . SER A 1 168 ? 12.107 23.915 -17.367 1.00 48.09 168 SER A O 1
ATOM 1311 N N . ALA A 1 169 ? 9.893 23.608 -17.453 1.00 53.84 169 ALA A N 1
ATOM 1312 C CA . ALA A 1 169 ? 9.806 22.675 -16.348 1.00 53.84 169 ALA A CA 1
ATOM 1313 C C . ALA A 1 169 ? 10.095 21.259 -16.857 1.00 53.84 169 ALA A C 1
ATOM 1315 O O . ALA A 1 169 ? 9.294 20.653 -17.567 1.00 53.84 169 ALA A O 1
ATOM 1316 N N . VAL A 1 170 ? 11.254 20.720 -16.475 1.00 53.88 170 VAL A N 1
ATOM 1317 C CA . VAL A 1 170 ? 11.561 19.300 -16.669 1.00 53.88 170 VAL A CA 1
ATOM 1318 C C . VAL A 1 170 ? 10.471 18.489 -15.956 1.00 53.88 170 VAL A C 1
ATOM 1320 O O . VAL A 1 170 ? 10.269 18.710 -14.757 1.00 53.88 170 VAL A O 1
ATOM 1323 N N . PRO A 1 171 ? 9.745 17.593 -16.651 1.00 59.09 171 PRO A N 1
ATOM 1324 C CA . PRO A 1 171 ? 8.721 16.786 -16.008 1.00 59.09 171 PRO A CA 1
ATOM 1325 C C . PRO A 1 171 ? 9.353 15.962 -14.883 1.00 59.09 171 PRO A C 1
ATOM 1327 O O . PRO A 1 171 ? 10.416 15.367 -15.052 1.00 59.09 171 PRO A O 1
ATOM 1330 N N . GLU A 1 172 ? 8.689 15.948 -13.725 1.00 69.56 172 GLU A N 1
ATOM 1331 C CA . GLU A 1 172 ? 9.146 15.269 -12.501 1.00 69.56 172 GLU A CA 1
ATOM 1332 C C . GLU A 1 172 ? 9.429 13.773 -12.741 1.00 69.56 172 GLU A C 1
ATOM 1334 O O . GLU A 1 172 ? 10.318 13.188 -12.123 1.00 69.56 172 GLU A O 1
ATOM 1339 N N . PHE A 1 173 ? 8.731 13.175 -13.714 1.00 76.56 173 PHE A N 1
ATOM 1340 C CA . PHE A 1 173 ? 8.919 11.802 -14.167 1.00 76.56 173 PHE A CA 1
ATOM 1341 C C . PHE A 1 173 ? 8.975 11.744 -15.704 1.00 76.56 173 PHE A C 1
ATOM 1343 O O . PHE A 1 173 ? 8.224 12.459 -16.364 1.00 76.56 173 PHE A O 1
ATOM 1350 N N . PRO A 1 174 ? 9.784 10.857 -16.314 1.00 78.25 174 PRO A N 1
ATOM 1351 C CA . PRO A 1 174 ? 9.797 10.682 -17.773 1.00 78.25 174 PRO A CA 1
ATOM 1352 C C . PRO A 1 174 ? 8.509 10.079 -18.340 1.00 78.25 174 PRO A C 1
ATOM 1354 O O . PRO A 1 174 ? 8.285 10.105 -19.550 1.00 78.25 174 PRO A O 1
ATOM 1357 N N . GLY A 1 175 ? 7.677 9.469 -17.495 1.00 84.94 175 GLY A N 1
ATOM 1358 C CA . GLY A 1 175 ? 6.485 8.771 -17.936 1.00 84.94 175 GLY A CA 1
ATOM 1359 C C . GLY A 1 175 ? 5.858 7.892 -16.867 1.00 84.94 175 GLY A C 1
ATOM 1360 O O . GLY A 1 175 ? 6.138 7.991 -15.670 1.00 84.94 175 GLY A O 1
ATOM 1361 N N . TYR A 1 176 ? 4.993 7.001 -17.338 1.00 88.62 176 TYR A N 1
ATOM 1362 C CA . TYR A 1 176 ? 4.237 6.073 -16.515 1.00 88.62 176 TYR A CA 1
ATOM 1363 C C . TYR A 1 176 ? 4.485 4.625 -16.930 1.00 88.62 176 TYR A C 1
ATOM 1365 O O . TYR A 1 176 ? 4.610 4.308 -18.117 1.00 88.62 176 TYR A O 1
ATOM 1373 N N . ILE A 1 177 ? 4.461 3.738 -15.938 1.00 90.12 177 ILE A N 1
ATOM 1374 C CA . ILE A 1 177 ? 4.429 2.287 -16.110 1.00 90.12 177 ILE A CA 1
ATOM 1375 C C . ILE A 1 177 ? 3.044 1.797 -15.689 1.00 90.12 177 ILE A C 1
ATOM 1377 O O . ILE A 1 177 ? 2.538 2.160 -14.625 1.00 90.12 177 ILE A O 1
ATOM 1381 N N . VAL A 1 178 ? 2.420 0.966 -16.518 1.00 91.88 178 VAL A N 1
ATOM 1382 C CA . VAL A 1 178 ? 1.209 0.232 -16.152 1.00 91.88 178 VAL A CA 1
ATOM 1383 C C . VAL A 1 178 ? 1.613 -1.171 -15.734 1.00 91.88 178 VAL A C 1
ATOM 1385 O O . VAL A 1 178 ? 2.147 -1.926 -16.548 1.00 91.88 178 VAL A O 1
ATOM 1388 N N . LEU A 1 179 ? 1.342 -1.507 -14.477 1.00 90.50 179 LEU A N 1
ATOM 1389 C CA . LEU A 1 179 ? 1.546 -2.842 -13.935 1.00 90.50 179 LEU A CA 1
ATOM 1390 C C . LEU A 1 179 ? 0.231 -3.612 -13.947 1.00 90.50 179 LEU A C 1
ATOM 1392 O O . LEU A 1 179 ? -0.800 -3.087 -13.524 1.00 90.50 179 LEU A O 1
ATOM 1396 N N . GLN A 1 180 ? 0.275 -4.852 -14.420 1.00 90.19 180 GLN A N 1
ATOM 1397 C CA . GLN A 1 180 ? -0.737 -5.860 -14.154 1.00 90.19 180 GLN A CA 1
ATOM 1398 C C . GLN A 1 180 ? -0.332 -6.623 -12.894 1.00 90.19 180 GLN A C 1
ATOM 1400 O O . GLN A 1 180 ? 0.748 -7.208 -12.810 1.00 90.19 180 GLN A O 1
ATOM 1405 N N . HIS A 1 181 ? -1.207 -6.580 -11.903 1.00 85.25 181 HIS A N 1
ATOM 1406 C CA . HIS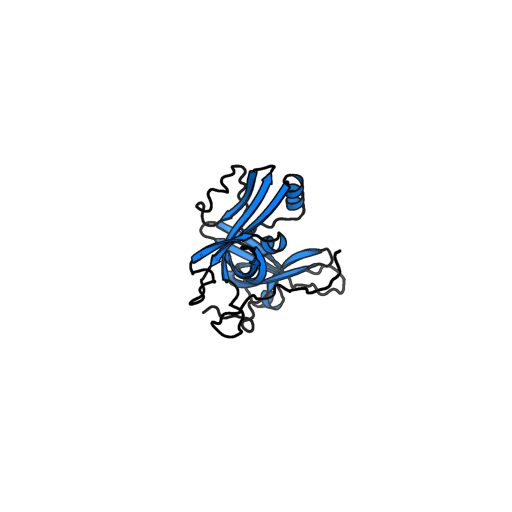 A 1 181 ? -1.102 -7.346 -10.677 1.00 85.25 181 HIS A CA 1
ATOM 1407 C C . HIS A 1 181 ? -2.036 -8.537 -10.791 1.00 85.25 181 HIS A C 1
ATOM 1409 O O . HIS A 1 181 ? -3.211 -8.359 -11.104 1.00 85.25 181 HIS A O 1
ATOM 1415 N N . GLU A 1 182 ? -1.516 -9.730 -10.546 1.00 76.75 182 GLU A N 1
ATOM 1416 C CA . GLU A 1 182 ? -2.285 -10.968 -10.574 1.00 76.75 182 GLU A CA 1
ATOM 1417 C C . GLU A 1 182 ? -2.341 -11.536 -9.166 1.00 76.75 182 GLU A C 1
ATOM 1419 O O . GLU A 1 182 ? -1.306 -11.735 -8.528 1.00 76.75 182 GLU A O 1
ATOM 1424 N N . PHE A 1 183 ? -3.553 -11.794 -8.689 1.00 69.31 183 PHE A N 1
ATOM 1425 C CA . PHE A 1 183 ? -3.805 -12.366 -7.378 1.00 69.31 183 PHE A CA 1
ATOM 1426 C C . PHE A 1 183 ? -4.817 -13.490 -7.520 1.00 69.31 183 PHE A C 1
ATOM 1428 O O . PHE A 1 183 ? -6.011 -13.249 -7.689 1.00 69.31 183 PHE A O 1
ATOM 1435 N N . GLU A 1 184 ? -4.308 -14.720 -7.462 1.00 68.94 184 GLU A N 1
ATOM 1436 C CA . GLU A 1 184 ? -5.074 -15.954 -7.650 1.00 68.94 184 GLU A CA 1
ATOM 1437 C C . GLU A 1 184 ? -5.875 -15.945 -8.961 1.00 68.94 184 GLU A C 1
ATOM 1439 O O . GLU A 1 184 ? -5.335 -16.279 -10.012 1.00 68.94 184 GLU A O 1
ATOM 1444 N N . THR A 1 185 ? -7.148 -15.552 -8.908 1.00 62.25 185 THR A N 1
ATOM 1445 C CA . THR A 1 185 ? -8.072 -15.540 -10.052 1.00 62.25 185 THR A CA 1
ATOM 1446 C C . THR A 1 185 ? -8.395 -14.139 -10.568 1.00 62.25 185 THR A C 1
ATOM 1448 O O . THR A 1 185 ? -9.077 -14.010 -11.584 1.00 62.25 185 THR A O 1
ATOM 1451 N N . VAL A 1 186 ? -7.911 -13.084 -9.904 1.00 66.56 186 VAL A N 1
ATOM 1452 C CA . VAL A 1 186 ? -8.242 -11.698 -10.241 1.00 66.56 186 VAL A CA 1
ATOM 1453 C C . VAL A 1 186 ? -6.989 -10.942 -10.662 1.00 66.56 186 VAL A C 1
ATOM 1455 O O . VAL A 1 186 ? -5.942 -11.018 -10.021 1.00 66.56 186 VAL A O 1
ATOM 1458 N N . SER A 1 187 ? -7.104 -10.171 -11.741 1.00 77.06 187 SER A N 1
ATOM 1459 C CA . SER A 1 187 ? -6.053 -9.267 -12.201 1.00 77.06 187 SER A CA 1
ATOM 1460 C C . SER A 1 187 ? -6.506 -7.816 -12.111 1.00 77.06 187 SER A C 1
ATOM 1462 O O . SER A 1 187 ? -7.640 -7.506 -12.471 1.00 77.06 187 SER A O 1
ATOM 1464 N N . SER A 1 188 ? -5.612 -6.915 -11.718 1.00 82.94 188 SER A N 1
ATOM 1465 C CA . SER A 1 188 ? -5.842 -5.470 -11.768 1.00 82.94 188 SER A CA 1
ATOM 1466 C C . SER A 1 188 ? -4.710 -4.775 -12.498 1.00 82.94 188 SER A C 1
ATOM 1468 O O . SER A 1 188 ? -3.551 -5.165 -12.380 1.00 82.94 188 SER A O 1
ATOM 1470 N N . ARG A 1 189 ? -5.041 -3.735 -13.264 1.00 87.81 189 ARG A N 1
ATOM 1471 C CA . ARG A 1 189 ? -4.058 -2.914 -13.968 1.00 87.81 189 ARG A CA 1
ATOM 1472 C C . ARG A 1 189 ? -4.004 -1.542 -13.346 1.00 87.81 189 ARG A C 1
ATOM 1474 O O . ARG A 1 189 ? -5.028 -0.871 -13.231 1.00 87.81 189 ARG A O 1
ATOM 1481 N N . ARG A 1 190 ? -2.800 -1.091 -13.014 1.00 86.31 190 ARG A N 1
ATOM 1482 C CA . ARG A 1 190 ? -2.616 0.222 -12.416 1.00 86.31 190 ARG A CA 1
ATOM 1483 C C . ARG A 1 190 ? -1.445 0.964 -13.019 1.00 86.31 190 ARG A C 1
ATOM 1485 O O . ARG A 1 190 ? -0.371 0.416 -13.236 1.00 86.31 190 ARG A O 1
ATOM 1492 N N . ARG A 1 191 ? -1.694 2.240 -13.297 1.00 88.69 191 ARG A N 1
ATOM 1493 C CA . ARG A 1 191 ? -0.709 3.186 -13.804 1.00 88.69 191 ARG A CA 1
ATOM 1494 C C . ARG A 1 191 ? 0.017 3.849 -12.639 1.00 88.69 191 ARG A C 1
ATOM 1496 O O . ARG A 1 191 ? -0.634 4.353 -11.724 1.00 88.69 191 ARG A O 1
ATOM 1503 N N . TYR A 1 192 ? 1.337 3.915 -12.735 1.00 87.75 192 TYR A N 1
ATOM 1504 C CA . TYR A 1 192 ? 2.202 4.580 -11.772 1.00 87.75 192 TYR A CA 1
ATOM 1505 C C . TYR A 1 192 ? 3.168 5.526 -12.486 1.00 87.75 192 TYR A C 1
ATOM 1507 O O . TYR A 1 192 ? 3.732 5.128 -13.508 1.00 87.75 192 TYR A O 1
ATOM 1515 N N . PRO A 1 193 ? 3.385 6.750 -11.973 1.00 88.81 193 PRO A N 1
ATOM 1516 C CA . PRO A 1 193 ? 4.586 7.508 -12.309 1.00 88.81 193 PRO A CA 1
ATOM 1517 C C . PRO A 1 193 ? 5.818 6.683 -11.923 1.00 88.81 193 PRO A C 1
ATOM 1519 O O . PRO A 1 193 ? 5.757 5.900 -10.970 1.00 88.81 193 PRO A O 1
ATOM 1522 N N . ALA A 1 194 ? 6.918 6.831 -12.653 1.00 86.44 194 ALA A N 1
ATOM 1523 C CA . ALA A 1 194 ? 8.144 6.084 -12.391 1.00 86.44 194 ALA A CA 1
ATOM 1524 C C . ALA A 1 194 ? 9.367 6.993 -12.493 1.00 86.44 194 ALA A C 1
ATOM 1526 O O . ALA A 1 194 ? 9.429 7.823 -13.396 1.00 86.44 194 ALA A O 1
ATOM 1527 N N . THR A 1 195 ? 10.351 6.817 -11.607 1.00 86.56 195 THR A N 1
ATOM 1528 C CA . THR A 1 195 ? 11.634 7.534 -11.704 1.00 86.56 195 THR A CA 1
ATOM 1529 C C . THR A 1 195 ? 12.343 7.208 -13.020 1.00 86.56 195 THR A C 1
ATOM 1531 O O . THR A 1 195 ? 12.095 6.161 -13.623 1.00 86.56 195 THR A O 1
ATOM 1534 N N . GLN A 1 196 ? 13.273 8.065 -13.464 1.00 85.81 196 GLN A N 1
ATOM 1535 C CA . GLN A 1 196 ? 14.067 7.803 -14.675 1.00 85.81 196 GLN A CA 1
ATOM 1536 C C . GLN A 1 196 ? 14.733 6.427 -14.647 1.00 85.81 196 GLN A C 1
ATOM 1538 O O . GLN A 1 196 ? 14.679 5.685 -15.631 1.00 85.81 196 GLN A O 1
ATOM 1543 N N . THR A 1 197 ? 15.309 6.067 -13.502 1.00 84.94 197 THR A N 1
ATOM 1544 C CA . THR A 1 197 ? 15.954 4.773 -13.286 1.00 84.94 197 THR A CA 1
ATOM 1545 C C . THR A 1 197 ? 14.954 3.623 -13.396 1.00 84.94 197 THR A C 1
ATOM 1547 O O . THR A 1 197 ? 15.216 2.664 -14.117 1.00 84.94 197 THR A O 1
ATOM 1550 N N . ALA A 1 198 ? 13.795 3.710 -12.734 1.00 86.81 198 ALA A N 1
ATOM 1551 C CA . ALA A 1 198 ? 12.772 2.666 -12.813 1.00 86.81 198 ALA A CA 1
ATOM 1552 C C . ALA A 1 198 ? 12.204 2.522 -14.235 1.00 86.81 198 ALA A C 1
ATOM 1554 O O . ALA A 1 198 ? 12.052 1.407 -14.725 1.00 86.81 198 ALA A O 1
ATOM 1555 N N . TYR A 1 199 ? 11.935 3.637 -14.918 1.00 88.94 199 TYR A N 1
ATOM 1556 C CA . TYR A 1 199 ? 11.371 3.656 -16.269 1.00 88.94 199 TYR A CA 1
ATOM 1557 C C . TYR A 1 199 ? 12.322 3.086 -17.329 1.00 88.94 199 TYR A C 1
ATOM 1559 O O . TYR A 1 199 ? 11.889 2.365 -18.231 1.00 88.94 199 TYR A O 1
ATOM 1567 N N . SER A 1 200 ? 13.615 3.398 -17.230 1.00 88.19 200 SER A N 1
ATOM 1568 C CA . SER A 1 200 ? 14.613 3.003 -18.235 1.00 88.19 200 SER A CA 1
ATOM 1569 C C . SER A 1 200 ? 15.014 1.529 -18.134 1.00 88.19 200 SER A C 1
ATOM 1571 O O . SER A 1 200 ? 15.445 0.954 -19.125 1.00 88.19 200 SER A O 1
ATOM 1573 N N . ASN A 1 201 ? 14.860 0.912 -16.959 1.00 88.25 201 ASN A N 1
ATOM 1574 C CA . ASN A 1 201 ? 15.357 -0.439 -16.675 1.00 88.25 201 ASN A CA 1
ATOM 1575 C C . ASN A 1 201 ? 14.318 -1.551 -16.857 1.00 88.25 201 ASN A C 1
ATOM 1577 O O . ASN A 1 201 ? 14.586 -2.696 -16.494 1.00 88.25 201 ASN A O 1
ATOM 1581 N N . VAL A 1 202 ? 13.133 -1.230 -17.370 1.00 89.94 202 VAL A N 1
ATOM 1582 C CA . VAL A 1 202 ? 12.061 -2.212 -17.547 1.00 89.94 202 VAL A CA 1
ATOM 1583 C C . VAL A 1 202 ? 11.527 -2.198 -18.959 1.00 89.94 202 VAL A C 1
ATOM 1585 O O . VAL A 1 202 ? 11.404 -1.142 -19.580 1.00 89.94 202 VAL A O 1
ATOM 1588 N N . GLU A 1 203 ? 11.141 -3.371 -19.429 1.00 90.56 203 GLU A N 1
ATOM 1589 C CA . GLU A 1 203 ? 10.483 -3.563 -20.711 1.00 90.56 203 GLU A CA 1
ATOM 1590 C C . GLU A 1 203 ? 9.100 -4.172 -20.528 1.00 90.56 203 GLU A C 1
ATOM 1592 O O . GLU A 1 203 ? 8.747 -4.687 -19.466 1.00 90.56 203 GLU A O 1
ATOM 1597 N N . ARG A 1 204 ? 8.294 -4.081 -21.584 1.00 92.19 204 ARG A N 1
ATOM 1598 C CA . ARG A 1 204 ? 6.978 -4.712 -21.627 1.00 92.19 204 ARG A CA 1
ATOM 1599 C C . ARG A 1 204 ? 7.095 -6.234 -21.441 1.00 92.19 204 ARG A C 1
ATOM 1601 O O . ARG A 1 204 ? 8.084 -6.838 -21.843 1.00 92.19 204 ARG A O 1
ATOM 1608 N N . ASP A 1 205 ? 6.067 -6.821 -20.837 1.00 91.81 205 ASP A N 1
ATOM 1609 C CA . ASP A 1 205 ? 5.884 -8.250 -20.571 1.00 91.81 205 ASP A CA 1
ATOM 1610 C C . ASP A 1 205 ? 6.926 -8.819 -19.575 1.00 91.81 205 ASP A C 1
ATOM 1612 O O . ASP A 1 205 ? 7.067 -10.029 -19.399 1.00 91.81 205 ASP A O 1
ATOM 1616 N N . GLN A 1 206 ? 7.652 -7.940 -18.867 1.00 91.50 206 GLN A N 1
ATOM 1617 C CA . GLN A 1 206 ? 8.535 -8.316 -17.765 1.00 91.50 206 GLN A CA 1
ATOM 1618 C C . GLN A 1 206 ? 7.789 -8.289 -16.431 1.00 91.50 206 GLN A C 1
ATOM 1620 O O . GLN A 1 206 ? 7.138 -7.300 -16.085 1.00 91.50 206 GLN A O 1
ATOM 1625 N N . ARG A 1 207 ? 7.956 -9.344 -15.626 1.00 89.69 207 ARG A N 1
ATOM 1626 C CA . ARG A 1 207 ? 7.584 -9.328 -14.207 1.00 89.69 207 ARG A CA 1
ATOM 1627 C C . ARG A 1 207 ? 8.717 -8.697 -13.405 1.00 89.69 207 ARG A C 1
ATOM 1629 O O . ARG A 1 207 ? 9.818 -9.238 -13.353 1.00 89.69 207 ARG A O 1
ATOM 1636 N N . VAL A 1 208 ? 8.437 -7.553 -12.790 1.00 88.88 208 VAL A N 1
ATOM 1637 C CA . VAL A 1 208 ? 9.433 -6.727 -12.099 1.00 88.88 208 VAL A CA 1
ATOM 1638 C C . VAL A 1 208 ? 8.937 -6.374 -10.701 1.00 88.88 208 VAL A C 1
ATOM 1640 O O . VAL A 1 208 ? 7.740 -6.416 -10.404 1.00 88.88 208 VAL A O 1
ATOM 1643 N N . VAL A 1 209 ? 9.882 -6.043 -9.828 1.00 89.12 209 VAL A N 1
ATOM 1644 C CA . VAL A 1 209 ? 9.636 -5.566 -8.473 1.00 89.12 209 VAL A CA 1
ATOM 1645 C C . VAL A 1 209 ? 10.120 -4.123 -8.361 1.00 89.12 209 VAL A C 1
ATOM 1647 O O . VAL A 1 209 ? 11.227 -3.802 -8.790 1.00 89.12 209 VAL A O 1
ATOM 1650 N N . PHE A 1 210 ? 9.302 -3.265 -7.762 1.00 89.00 210 PHE A N 1
ATOM 1651 C CA . PHE A 1 210 ? 9.577 -1.844 -7.585 1.00 89.00 210 PHE A CA 1
ATOM 1652 C C . PHE A 1 210 ? 9.549 -1.448 -6.116 1.00 89.00 210 PHE A C 1
ATOM 1654 O O . PHE A 1 210 ? 8.766 -1.970 -5.318 1.00 89.00 210 PHE A O 1
ATOM 1661 N N . GLY A 1 211 ? 10.381 -0.467 -5.781 1.00 88.31 211 GLY A N 1
ATOM 1662 C CA . GLY A 1 211 ? 10.176 0.360 -4.610 1.00 88.31 211 GLY A CA 1
ATOM 1663 C C . GLY A 1 211 ? 8.970 1.253 -4.795 1.00 88.31 211 GLY A C 1
ATOM 1664 O O . GLY A 1 211 ? 8.721 1.752 -5.888 1.00 88.31 211 GLY A O 1
ATOM 1665 N N . ILE A 1 212 ? 8.238 1.466 -3.717 1.00 88.62 212 ILE A N 1
ATOM 1666 C CA . ILE A 1 212 ? 7.124 2.393 -3.693 1.00 88.62 212 ILE A CA 1
ATOM 1667 C C . ILE A 1 212 ? 7.493 3.560 -2.787 1.00 88.62 212 ILE A C 1
ATOM 1669 O O . ILE A 1 212 ? 7.571 3.406 -1.565 1.00 88.62 212 ILE A O 1
ATOM 1673 N N . GLU A 1 213 ? 7.689 4.719 -3.404 1.00 83.75 213 GLU A N 1
ATOM 1674 C CA . GLU A 1 213 ? 7.963 5.975 -2.715 1.00 83.75 213 GLU A CA 1
ATOM 1675 C C . GLU A 1 213 ? 6.740 6.893 -2.754 1.00 83.75 213 GLU A C 1
ATOM 1677 O O . GLU A 1 213 ? 5.772 6.677 -3.497 1.00 83.75 213 GLU A O 1
ATOM 1682 N N . ARG A 1 214 ? 6.756 7.890 -1.871 1.00 74.50 214 ARG A N 1
ATOM 1683 C CA . ARG A 1 214 ? 5.642 8.809 -1.654 1.00 74.50 214 ARG A CA 1
ATOM 1684 C C . ARG A 1 214 ? 6.110 10.236 -1.650 1.00 74.50 214 ARG A C 1
ATOM 1686 O O . ARG A 1 214 ? 7.032 10.581 -0.919 1.00 74.50 214 ARG A O 1
ATOM 1693 N N . GLU A 1 215 ? 5.339 11.056 -2.340 1.00 71.50 215 GLU A N 1
ATOM 1694 C CA . GLU A 1 215 ? 5.498 12.494 -2.307 1.00 71.50 215 GLU A CA 1
ATOM 1695 C C . GLU A 1 215 ? 4.150 13.184 -2.162 1.00 71.50 215 GLU A C 1
ATOM 1697 O O . GLU A 1 215 ? 3.096 12.709 -2.600 1.00 71.50 215 GLU A O 1
ATOM 1702 N N . THR A 1 216 ? 4.204 14.319 -1.483 1.00 62.75 216 THR A N 1
ATOM 1703 C CA . THR A 1 216 ? 3.089 15.238 -1.358 1.00 62.75 216 THR A CA 1
ATOM 1704 C C . THR A 1 216 ? 3.392 16.398 -2.289 1.00 62.75 216 THR A C 1
ATOM 1706 O O . THR A 1 216 ? 4.355 17.131 -2.078 1.00 62.75 216 THR A O 1
ATOM 1709 N N . THR A 1 217 ? 2.578 16.564 -3.330 1.00 59.78 217 THR A N 1
ATOM 1710 C CA . THR A 1 217 ? 2.675 17.748 -4.195 1.00 59.78 217 THR A CA 1
ATOM 1711 C C . THR A 1 217 ? 2.496 19.026 -3.371 1.00 59.78 217 THR A C 1
ATOM 1713 O O . THR A 1 217 ? 1.886 19.007 -2.300 1.00 59.78 217 THR A O 1
ATOM 1716 N N . GLN A 1 218 ? 2.916 20.173 -3.911 1.00 50.12 218 GLN A N 1
ATOM 1717 C CA . GLN A 1 218 ? 2.676 21.481 -3.280 1.00 50.12 218 GLN A CA 1
ATOM 1718 C C . GLN A 1 218 ? 1.183 21.761 -3.010 1.00 50.12 218 GLN A C 1
ATOM 1720 O O . GLN A 1 218 ? 0.849 22.497 -2.088 1.00 50.12 218 GLN A O 1
ATOM 1725 N N . SER A 1 219 ? 0.281 21.128 -3.770 1.00 54.22 219 SER A N 1
ATOM 1726 C CA . SER A 1 219 ? -1.175 21.198 -3.572 1.00 54.22 219 SER A CA 1
ATOM 1727 C C . SER A 1 219 ? -1.706 20.337 -2.412 1.00 54.22 219 SER A C 1
ATOM 1729 O O . SER A 1 219 ? -2.911 20.287 -2.187 1.00 54.22 219 SER A O 1
ATOM 1731 N N . GLY A 1 220 ? -0.838 19.609 -1.701 1.00 53.12 220 GLY A N 1
ATOM 1732 C CA . GLY A 1 220 ? -1.229 18.660 -0.653 1.00 53.12 220 GLY A CA 1
ATOM 1733 C C . GLY A 1 220 ? -1.704 17.302 -1.181 1.00 53.12 220 GLY A C 1
ATOM 1734 O O . GLY A 1 220 ? -2.052 16.418 -0.397 1.00 53.12 220 GLY A O 1
ATOM 1735 N N . THR A 1 221 ? -1.709 17.097 -2.503 1.00 58.44 221 THR A N 1
ATOM 1736 C CA . THR A 1 221 ? -2.066 15.804 -3.100 1.00 58.44 221 THR A CA 1
ATOM 1737 C C . THR A 1 221 ? -0.943 14.801 -2.865 1.00 58.44 221 THR A C 1
ATOM 1739 O O . THR A 1 221 ? 0.173 15.001 -3.344 1.00 58.44 221 THR A O 1
ATOM 1742 N N . ASN A 1 222 ? -1.248 13.722 -2.143 1.00 66.00 222 ASN A N 1
ATOM 1743 C CA . ASN A 1 222 ? -0.336 12.599 -1.943 1.00 66.00 222 ASN A CA 1
ATOM 1744 C C . ASN A 1 222 ? -0.383 11.675 -3.153 1.00 66.00 222 ASN A C 1
ATOM 1746 O O . ASN A 1 222 ? -1.457 11.195 -3.523 1.00 66.00 222 ASN A O 1
ATOM 1750 N N . TYR A 1 223 ? 0.776 11.375 -3.721 1.00 69.00 223 TYR A N 1
ATOM 1751 C CA . TYR A 1 223 ? 0.891 10.410 -4.798 1.00 69.00 223 TYR A CA 1
ATOM 1752 C C . TYR A 1 223 ? 1.997 9.395 -4.512 1.00 69.00 223 TYR A C 1
ATOM 1754 O O . TYR A 1 223 ? 2.794 9.523 -3.582 1.00 69.00 223 TYR A O 1
ATOM 1762 N N . VAL A 1 224 ? 1.958 8.316 -5.285 1.00 81.88 224 VAL A N 1
ATOM 1763 C CA . VAL A 1 224 ? 2.829 7.159 -5.138 1.00 81.88 224 VAL A CA 1
ATOM 1764 C C . VAL A 1 224 ? 3.487 6.899 -6.481 1.00 81.88 224 VAL A C 1
ATOM 1766 O O . VAL A 1 224 ? 2.776 6.829 -7.486 1.00 81.88 224 VAL A O 1
ATOM 1769 N N . TYR A 1 225 ? 4.802 6.718 -6.493 1.00 80.31 225 TYR A N 1
ATOM 1770 C CA . TYR A 1 225 ? 5.566 6.431 -7.705 1.00 80.31 225 TYR A CA 1
ATOM 1771 C C . TYR A 1 225 ? 6.442 5.189 -7.542 1.00 80.31 225 TYR A C 1
ATOM 1773 O O . TYR A 1 225 ? 6.755 4.761 -6.427 1.00 80.31 225 TYR A O 1
ATOM 1781 N N . LEU A 1 226 ? 6.787 4.584 -8.680 1.00 84.81 226 LEU A N 1
ATOM 1782 C CA . LEU A 1 226 ? 7.721 3.470 -8.747 1.00 84.81 226 LEU A CA 1
ATOM 1783 C C . LEU A 1 226 ? 9.143 4.016 -8.724 1.00 84.81 226 LEU A C 1
ATOM 1785 O O . LEU A 1 226 ? 9.539 4.788 -9.599 1.00 84.81 226 LEU A O 1
ATOM 1789 N N . ASP A 1 227 ? 9.911 3.558 -7.753 1.00 85.62 227 ASP A N 1
ATOM 1790 C CA . ASP A 1 227 ? 11.353 3.708 -7.726 1.00 85.62 227 ASP A CA 1
ATOM 1791 C C . ASP A 1 227 ? 12.026 2.348 -7.946 1.00 85.62 227 ASP A C 1
ATOM 1793 O O . ASP A 1 227 ? 11.435 1.279 -7.753 1.00 85.62 227 ASP A O 1
ATOM 1797 N N . SER A 1 228 ? 13.286 2.377 -8.369 1.00 77.56 228 SER A N 1
ATOM 1798 C CA . SER A 1 228 ? 14.099 1.173 -8.436 1.00 77.56 228 SER A CA 1
ATOM 1799 C C . SER A 1 228 ? 14.219 0.530 -7.049 1.00 77.56 228 SER A C 1
ATOM 1801 O O . SER A 1 228 ? 14.271 1.197 -6.009 1.00 77.56 228 SER A O 1
ATOM 1803 N N . VAL A 1 229 ? 14.253 -0.801 -7.005 1.00 69.44 229 VAL A N 1
ATOM 1804 C CA . VAL A 1 229 ? 14.715 -1.501 -5.805 1.00 69.44 229 VAL A CA 1
ATOM 1805 C C . VAL A 1 229 ? 16.227 -1.385 -5.798 1.00 69.44 229 VAL A C 1
ATOM 1807 O O . VAL A 1 229 ? 16.907 -2.265 -6.302 1.00 69.44 229 VAL A O 1
ATOM 1810 N N . ASP A 1 230 ? 16.748 -0.256 -5.320 1.00 55.19 230 ASP A N 1
ATOM 1811 C CA . ASP A 1 230 ? 18.188 -0.059 -5.187 1.00 55.19 230 ASP A CA 1
ATOM 1812 C C . ASP A 1 230 ? 18.787 -1.213 -4.352 1.00 55.19 230 ASP A C 1
ATOM 1814 O O . ASP A 1 230 ? 18.477 -1.322 -3.158 1.00 55.19 230 ASP A O 1
ATOM 1818 N N . PRO A 1 231 ? 19.634 -2.084 -4.938 1.00 42.53 231 PRO A N 1
ATOM 1819 C CA . PRO A 1 231 ? 20.284 -3.161 -4.202 1.00 42.53 231 PRO A CA 1
ATOM 1820 C C . PRO A 1 231 ? 21.301 -2.634 -3.175 1.00 42.53 231 PR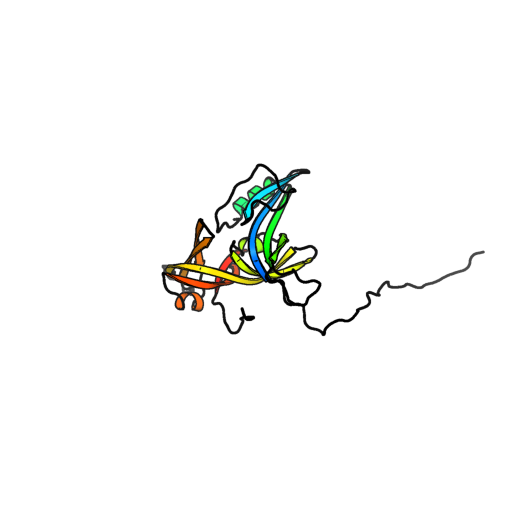O A C 1
ATOM 1822 O O . PRO A 1 231 ? 21.668 -3.347 -2.252 1.00 42.53 231 PRO A O 1
ATOM 1825 N N . SER A 1 232 ? 21.739 -1.374 -3.253 1.00 38.22 232 SER A N 1
ATOM 1826 C CA . SER A 1 232 ? 22.592 -0.773 -2.216 1.00 38.22 232 SER A CA 1
ATOM 1827 C C . SER A 1 232 ? 21.815 -0.381 -0.950 1.00 38.22 232 SER A C 1
ATOM 1829 O O . SER A 1 232 ? 22.400 -0.228 0.123 1.00 38.22 232 SER A O 1
ATOM 1831 N N . ARG A 1 233 ? 20.482 -0.279 -1.055 1.00 40.47 233 ARG A N 1
ATOM 1832 C CA . ARG A 1 233 ? 19.542 -0.133 0.067 1.00 40.47 233 ARG A CA 1
ATOM 1833 C C . ARG A 1 233 ? 18.752 -1.416 0.337 1.00 40.47 233 ARG A C 1
ATOM 1835 O O . ARG A 1 233 ? 17.835 -1.397 1.163 1.00 40.47 233 ARG A O 1
ATOM 1842 N N . SER A 1 234 ? 19.091 -2.527 -0.330 1.00 35.97 234 SER A N 1
ATOM 1843 C CA . SER A 1 234 ? 18.468 -3.817 -0.056 1.00 35.97 234 SER A CA 1
ATOM 1844 C C . SER A 1 234 ? 18.933 -4.319 1.303 1.00 35.97 234 SER A C 1
ATOM 1846 O O . SER A 1 234 ? 20.069 -4.757 1.473 1.00 35.97 234 SER A O 1
ATOM 1848 N N . TRP A 1 235 ? 18.032 -4.281 2.275 1.00 42.84 235 TRP A N 1
ATOM 1849 C CA . TRP A 1 235 ? 18.086 -5.224 3.380 1.00 42.84 235 TRP A CA 1
ATOM 1850 C C . TRP A 1 235 ? 17.679 -6.560 2.772 1.00 42.84 235 TRP A C 1
ATOM 1852 O O . TRP A 1 235 ? 16.546 -6.721 2.325 1.00 42.84 235 TRP A O 1
ATOM 1862 N N . SER A 1 236 ? 18.673 -7.420 2.603 1.00 30.62 236 SER A N 1
ATOM 1863 C CA . SER A 1 236 ? 18.660 -8.610 1.766 1.00 30.62 236 SER A CA 1
ATOM 1864 C C . SER A 1 236 ? 17.389 -9.447 1.933 1.00 30.62 236 SER A C 1
ATOM 1866 O O . SER A 1 236 ? 17.041 -9.845 3.042 1.00 30.62 236 SER A O 1
ATOM 1868 N N . PHE A 1 237 ? 16.726 -9.729 0.812 1.00 34.94 237 PHE A N 1
ATOM 1869 C CA . PHE A 1 237 ? 15.762 -10.817 0.678 1.00 34.94 237 PHE A CA 1
ATOM 1870 C C . PHE A 1 237 ? 16.552 -12.104 0.424 1.00 34.94 237 PHE A C 1
ATOM 1872 O O . PHE A 1 237 ? 16.769 -12.460 -0.731 1.00 34.94 237 PHE A O 1
ATOM 1879 N N . PHE A 1 238 ? 17.047 -12.744 1.480 1.00 32.47 238 PHE A N 1
ATOM 1880 C CA . PHE A 1 238 ? 17.571 -14.111 1.430 1.00 32.47 238 PHE A CA 1
ATOM 1881 C C . PHE A 1 238 ? 17.206 -14.839 2.715 1.00 32.47 238 PHE A C 1
ATOM 1883 O O . PHE A 1 238 ? 17.306 -14.196 3.786 1.00 32.47 238 PHE A O 1
#